Protein AF-A0A1B1LQB0-F1 (afdb_monomer_lite)

Secondary structure (DSSP, 8-state):
--GGGTSPPP--S----SGGGGTT-------EEEEE-------SS-----EEEEEPS-----HHHHHHHHHHHHHHHHHHHHHHHHTT-SEEE-TTS-EEE-HHHHHHHHHTTSHHHHHHHHHHT--HHHHHHHHHHHHHHHH--HHHHHHHHHHHHH-TTEEEEE--SS--HHHHTSTTEETTTTEEEEEPPHHHHHHHHHHHHHHHHHHHHHHHHH-SEEEETTTTEEEE-HHHHHHHHHHTSHHHHHHHHHHT--HHHHHHHHHHHHH--

Organism: Klebsiella pneumoniae (NCBI:txid573)

Radius of gyration: 33.02 Å; chains: 1; bounding box: 103×44×79 Å

pLDDT: mean 70.7, std 14.51, range [34.69, 88.0]

Sequence (273 aa):
MHLSSKFKKIVNENQLSFRFLFEDEEVKEKVYIPVESSSIDEDDGNNVSYHNYQELDDFSWSDEHISTFFYKIMESSFVTVQYHIDQSMVYKIDAHGFRYLTPKLKIELDWYCTKQFQIVCHRFGYDPDEIISFIKSRLLLEIRTRESMQNLIKSLETDNLTFSHPIKGPIKWTYFLDERYCDTRRSLIIRWSIADRLKILKKIFDEQMLILDYLSENGAWTLDQSTDSYVLKTEAVDYILWLHSDACKVISHAYGFDYGLLFSTSKAIIKNI

Foldseek 3Di:
DWPVVPFDFADDPDQDQPCVVVVPDQPFDWDWDFDFDPDPDDDDDDDDRDGDTDTDPGDGQDSVNVLVVLSCVLGVLLVVLVVCLVVLVQWDADPVRDTDGDPSNLVSLVCLVDPVVCSSCVNRRHDSVVSNVVSLVSLLVSLDDPVLVVVLVVCCVPPPQKDWAADPDDDDPVLSNQNQQDPVRNTGTDGDDPVNLLVVLVVVVVVLVVLLVVCLVPPQWDQDPVVRDIDGDPSLVVSVVVLPDPSVVVNCVVVVHDSVVVSVVSVCSNPPD

Structure (mmCIF, N/CA/C/O backbone):
data_AF-A0A1B1LQB0-F1
#
_entry.id   AF-A0A1B1LQB0-F1
#
loop_
_atom_site.group_PDB
_atom_site.id
_atom_site.type_symbol
_atom_site.label_atom_id
_atom_site.label_alt_id
_atom_site.label_comp_id
_atom_site.label_asym_id
_atom_site.label_entity_id
_atom_site.label_seq_id
_atom_site.pdbx_PDB_ins_code
_atom_site.Cartn_x
_atom_site.Cartn_y
_atom_site.Cartn_z
_atom_site.occupancy
_atom_site.B_iso_or_equiv
_atom_site.auth_seq_id
_atom_site.auth_comp_id
_atom_site.auth_asym_id
_atom_site.auth_atom_id
_atom_site.pdbx_PDB_model_num
ATOM 1 N N . MET A 1 1 ? 23.221 -4.672 -18.251 1.00 54.00 1 MET A N 1
ATOM 2 C CA . MET A 1 1 ? 22.453 -5.796 -18.838 1.00 54.00 1 MET A CA 1
ATOM 3 C C . MET A 1 1 ? 21.367 -5.211 -19.729 1.00 54.00 1 MET A C 1
ATOM 5 O O . MET A 1 1 ? 20.721 -4.269 -19.298 1.00 54.00 1 MET A O 1
ATOM 9 N N . HIS A 1 2 ? 21.187 -5.731 -20.944 1.00 69.19 2 HIS A N 1
ATOM 10 C CA . HIS A 1 2 ? 20.224 -5.211 -21.930 1.00 69.19 2 HIS A CA 1
ATOM 11 C C . HIS A 1 2 ? 18.841 -5.869 -21.783 1.00 69.19 2 HIS A C 1
ATOM 13 O O . HIS A 1 2 ? 18.752 -7.013 -21.328 1.00 69.19 2 HIS A O 1
ATOM 19 N N . LEU A 1 3 ? 17.767 -5.190 -22.204 1.00 65.12 3 LEU A N 1
ATOM 20 C CA . LEU A 1 3 ? 16.388 -5.720 -22.171 1.00 65.12 3 LEU A CA 1
ATOM 21 C C . LEU A 1 3 ? 16.259 -7.068 -22.896 1.00 65.12 3 LEU A C 1
ATOM 23 O O . LEU A 1 3 ? 15.653 -8.004 -22.374 1.00 65.12 3 LEU A O 1
ATOM 27 N N . SER A 1 4 ? 16.919 -7.197 -24.048 1.00 65.81 4 SER A N 1
ATOM 28 C CA . SER A 1 4 ? 16.949 -8.412 -24.875 1.00 65.81 4 SER A CA 1
ATOM 29 C C . SER A 1 4 ? 17.551 -9.633 -24.174 1.00 65.81 4 SER A C 1
ATOM 31 O O . SER A 1 4 ? 17.266 -10.762 -24.558 1.00 65.81 4 SER A O 1
ATOM 33 N N . SER A 1 5 ? 18.367 -9.427 -23.135 1.00 70.25 5 SER A N 1
ATOM 34 C CA . SER A 1 5 ? 18.937 -10.519 -22.335 1.00 70.25 5 SER A CA 1
ATOM 35 C C . SER A 1 5 ? 18.000 -11.020 -21.230 1.00 70.25 5 SER A C 1
ATOM 37 O O . SER A 1 5 ? 18.280 -12.050 -20.619 1.00 70.25 5 SER A O 1
ATOM 39 N N . LYS A 1 6 ? 16.912 -10.289 -20.943 1.00 69.06 6 LYS A N 1
ATOM 40 C CA . LYS A 1 6 ? 16.003 -10.552 -19.816 1.00 69.06 6 LYS A CA 1
ATOM 41 C C . LYS A 1 6 ? 14.589 -10.935 -20.237 1.00 69.06 6 LYS A C 1
ATOM 43 O O . LYS A 1 6 ? 13.988 -11.743 -19.539 1.00 69.06 6 LYS A O 1
ATOM 48 N N . PHE A 1 7 ? 14.089 -10.403 -21.349 1.00 74.50 7 PHE A N 1
ATOM 49 C CA . PHE A 1 7 ? 12.711 -10.625 -21.791 1.00 74.50 7 PHE A CA 1
ATOM 50 C C . PHE A 1 7 ? 12.664 -11.208 -23.197 1.00 74.50 7 PHE A C 1
ATOM 52 O O . PHE A 1 7 ? 13.471 -10.854 -24.062 1.00 74.50 7 PHE A O 1
ATOM 59 N N . LYS A 1 8 ? 11.705 -12.107 -23.431 1.00 73.25 8 LYS A N 1
ATOM 60 C CA . LYS A 1 8 ? 11.459 -12.655 -24.766 1.00 73.25 8 LYS A CA 1
ATOM 61 C C . LYS A 1 8 ? 10.638 -11.661 -25.574 1.00 73.25 8 LYS A C 1
ATOM 63 O O . LYS A 1 8 ? 9.633 -11.151 -25.095 1.00 73.25 8 LYS A O 1
ATOM 68 N N . LYS A 1 9 ? 11.045 -11.431 -26.822 1.00 70.81 9 LYS A N 1
ATOM 69 C CA . LYS A 1 9 ? 10.225 -10.673 -27.764 1.00 70.81 9 LYS A CA 1
ATOM 70 C C . LYS A 1 9 ? 9.060 -11.532 -28.254 1.00 70.81 9 LYS A C 1
ATOM 72 O O . LYS A 1 9 ? 9.270 -12.624 -28.779 1.00 70.81 9 LYS A O 1
ATOM 77 N N . ILE A 1 10 ? 7.851 -11.017 -28.107 1.00 65.75 10 ILE A N 1
ATOM 78 C CA . ILE A 1 10 ? 6.636 -11.468 -28.770 1.00 65.75 10 ILE A CA 1
ATOM 79 C C . ILE A 1 10 ? 6.743 -11.043 -30.236 1.00 65.75 10 ILE A C 1
ATOM 81 O O . ILE A 1 10 ? 6.928 -9.865 -30.547 1.00 65.75 10 ILE A O 1
ATOM 85 N N . VAL A 1 11 ? 6.669 -12.013 -31.146 1.00 52.25 11 VAL A N 1
ATOM 86 C CA . VAL A 1 11 ? 6.644 -11.747 -32.588 1.00 52.25 11 VAL A CA 1
ATOM 87 C C . VAL A 1 11 ? 5.289 -11.130 -32.909 1.00 52.25 11 VAL A C 1
ATOM 89 O O . VAL A 1 11 ? 4.269 -11.804 -32.804 1.00 52.25 11 VAL A O 1
ATOM 92 N N . ASN A 1 12 ? 5.275 -9.842 -33.243 1.00 49.69 12 ASN A N 1
ATOM 93 C CA . ASN A 1 12 ? 4.058 -9.129 -33.601 1.00 49.69 12 ASN A CA 1
ATOM 94 C C . ASN A 1 12 ? 4.170 -8.665 -35.059 1.00 49.69 12 ASN A C 1
ATOM 96 O O . ASN A 1 12 ? 5.049 -7.869 -35.391 1.00 49.69 12 ASN A O 1
ATOM 100 N N . GLU A 1 13 ? 3.314 -9.202 -35.933 1.00 45.09 13 GLU A N 1
ATOM 101 C CA . GLU A 1 13 ? 3.350 -8.959 -37.387 1.00 45.09 13 GLU A CA 1
ATOM 102 C C . GLU A 1 13 ? 2.811 -7.567 -37.771 1.00 45.09 13 GLU A C 1
ATOM 104 O O . GLU A 1 13 ? 3.099 -7.068 -38.855 1.00 45.09 13 GLU A O 1
ATOM 109 N N . ASN A 1 14 ? 2.110 -6.886 -36.854 1.00 49.28 14 ASN A N 1
ATOM 110 C CA . ASN A 1 14 ? 1.555 -5.549 -37.070 1.00 49.28 14 ASN A CA 1
ATOM 111 C C . ASN A 1 14 ? 2.374 -4.476 -36.347 1.00 49.28 14 ASN A C 1
ATOM 113 O O . ASN A 1 14 ? 2.123 -4.094 -35.204 1.00 49.28 14 ASN A O 1
ATOM 117 N N . GLN A 1 15 ? 3.373 -3.972 -37.057 1.00 53.41 15 GLN A N 1
ATOM 118 C CA . GLN A 1 15 ? 4.249 -2.903 -36.613 1.00 53.41 15 GLN A CA 1
ATOM 119 C C . GLN A 1 15 ? 3.539 -1.528 -36.730 1.00 53.41 15 GLN A C 1
ATOM 121 O O . GLN A 1 15 ? 3.578 -0.892 -37.778 1.00 53.41 15 GLN A O 1
ATOM 126 N N . LEU A 1 16 ? 2.964 -1.007 -35.634 1.00 53.44 16 LEU A N 1
ATOM 127 C CA . LEU A 1 16 ? 2.375 0.353 -35.548 1.00 53.44 16 LEU A CA 1
ATOM 128 C C . LEU A 1 16 ? 3.435 1.462 -35.717 1.00 53.44 16 LEU A C 1
ATOM 130 O O . LEU A 1 16 ? 4.418 1.446 -34.982 1.00 53.44 16 LEU A O 1
ATOM 134 N N . SER A 1 17 ? 3.281 2.409 -36.650 1.00 54.25 17 SER A N 1
ATOM 135 C CA . SER A 1 17 ? 4.188 3.577 -36.766 1.00 54.25 17 SER A CA 1
ATOM 136 C C . SER A 1 17 ? 4.117 4.443 -35.502 1.00 54.25 17 SER A C 1
ATOM 138 O O . SER A 1 17 ? 3.061 4.520 -34.895 1.00 54.25 17 SER A O 1
ATOM 140 N N . PHE A 1 18 ? 5.206 5.107 -35.100 1.00 53.84 18 PHE A N 1
ATOM 141 C CA . PHE A 1 18 ? 5.192 6.062 -33.979 1.00 53.84 18 PHE A CA 1
ATOM 142 C C . PHE A 1 18 ? 4.689 7.462 -34.368 1.00 53.84 18 PHE A C 1
ATOM 144 O O . PHE A 1 18 ? 4.558 8.308 -33.485 1.00 53.84 18 PHE A O 1
ATOM 151 N N . ARG A 1 19 ? 4.391 7.727 -35.652 1.00 52.94 19 ARG A N 1
ATOM 152 C CA . ARG A 1 19 ? 3.948 9.057 -36.120 1.00 52.94 19 ARG A CA 1
ATOM 153 C C . ARG A 1 19 ? 2.697 9.573 -35.417 1.00 52.94 19 ARG A C 1
ATOM 155 O O . ARG A 1 19 ? 2.606 10.771 -35.191 1.00 52.94 19 ARG A O 1
ATOM 162 N N . PHE A 1 20 ? 1.798 8.688 -34.986 1.00 53.88 20 PHE A N 1
ATOM 163 C CA . PHE A 1 20 ? 0.584 9.085 -34.263 1.00 53.88 20 PHE A CA 1
ATOM 164 C C . PHE A 1 20 ? 0.864 9.753 -32.903 1.00 53.88 20 PHE A C 1
ATOM 166 O O . PHE A 1 20 ? -0.022 10.382 -32.336 1.00 53.88 20 PHE A O 1
ATOM 173 N N . LEU A 1 21 ? 2.077 9.622 -32.343 1.00 49.88 21 LEU A N 1
ATOM 174 C CA . LEU A 1 21 ? 2.465 10.345 -31.124 1.00 49.88 21 LEU A CA 1
ATOM 175 C C . LEU A 1 21 ? 2.750 11.835 -31.381 1.00 49.88 21 LEU A C 1
ATOM 177 O O . LEU A 1 21 ? 2.836 12.594 -30.419 1.00 49.88 21 LEU A O 1
ATOM 181 N N . PHE A 1 22 ? 2.900 12.238 -32.646 1.00 53.69 22 PHE A N 1
ATOM 182 C CA . PHE A 1 22 ? 3.311 13.578 -33.076 1.00 53.69 22 PHE A CA 1
ATOM 183 C C . PHE A 1 22 ? 2.296 14.219 -34.036 1.00 53.69 22 PHE A C 1
ATOM 185 O O . PHE A 1 22 ? 2.647 15.136 -34.770 1.00 53.69 22 PHE A O 1
ATOM 192 N N . GLU A 1 23 ? 1.053 13.728 -34.065 1.00 43.91 23 GLU A N 1
ATOM 193 C CA . GLU A 1 23 ? 0.080 14.011 -35.134 1.00 43.91 23 GLU A CA 1
ATOM 194 C C . GLU A 1 23 ? -0.397 15.474 -35.259 1.00 43.91 23 GLU A C 1
ATOM 196 O O . GLU A 1 23 ? -1.125 15.758 -36.203 1.00 43.91 23 GLU A O 1
ATOM 201 N N . ASP A 1 24 ? 0.066 16.413 -34.421 1.00 42.00 24 ASP A N 1
ATOM 202 C CA . ASP A 1 24 ? -0.347 17.826 -34.501 1.00 42.00 24 ASP A CA 1
ATOM 203 C C . ASP A 1 24 ? 0.779 18.865 -34.680 1.00 42.00 24 ASP A C 1
ATOM 205 O O . ASP A 1 24 ? 0.471 20.025 -34.939 1.00 42.00 24 ASP A O 1
ATOM 209 N N . GLU A 1 25 ? 2.070 18.510 -34.638 1.00 40.59 25 GLU A N 1
ATOM 210 C CA . GLU A 1 25 ? 3.147 19.473 -34.932 1.00 40.59 25 GLU A CA 1
ATOM 211 C C . GLU A 1 25 ? 4.331 18.775 -35.615 1.00 40.59 25 GLU A C 1
ATOM 213 O O . GLU A 1 25 ? 4.934 17.856 -35.059 1.00 40.59 25 GLU A O 1
ATOM 218 N N . GLU A 1 26 ? 4.707 19.220 -36.821 1.00 43.28 26 GLU A N 1
ATOM 219 C CA . GLU A 1 26 ? 6.041 18.942 -37.360 1.00 43.28 26 GLU A CA 1
ATOM 220 C C . GLU A 1 26 ? 7.068 19.499 -36.366 1.00 43.28 26 GLU A C 1
ATOM 222 O O . GLU A 1 26 ? 7.347 20.699 -36.350 1.00 43.28 26 GLU A O 1
ATOM 227 N N . VAL A 1 27 ? 7.617 18.639 -35.504 1.00 41.34 27 VAL A N 1
ATOM 228 C CA . VAL A 1 27 ? 8.680 19.018 -34.569 1.00 41.34 27 VAL A CA 1
ATOM 229 C C . VAL A 1 27 ? 9.952 19.269 -35.379 1.00 41.34 27 VAL A C 1
ATOM 231 O O . VAL A 1 27 ? 10.780 18.380 -35.582 1.00 41.34 27 VAL A O 1
ATOM 234 N N . LYS A 1 28 ? 10.080 20.495 -35.892 1.00 41.31 28 LYS A N 1
ATOM 235 C CA . LYS A 1 28 ? 11.294 21.024 -36.510 1.00 41.31 28 LYS A CA 1
ATOM 236 C C . LYS A 1 28 ? 12.251 21.430 -35.399 1.00 41.31 28 LYS A C 1
ATOM 238 O O . LYS A 1 28 ? 12.172 22.537 -34.869 1.00 41.31 28 LYS A O 1
ATOM 243 N N . GLU A 1 29 ? 13.136 20.522 -35.012 1.00 39.94 29 GLU A N 1
ATOM 244 C CA . GLU A 1 29 ? 14.161 20.811 -34.011 1.00 39.94 29 GLU A CA 1
ATOM 245 C C . GLU A 1 29 ? 15.507 21.097 -34.686 1.00 39.94 29 GLU A C 1
ATOM 247 O O . GLU A 1 29 ? 15.906 20.424 -35.637 1.00 39.94 29 GLU A O 1
ATOM 252 N N . LYS A 1 30 ? 16.203 22.130 -34.203 1.00 39.34 30 LYS A N 1
ATOM 253 C CA . LYS A 1 30 ? 17.500 22.560 -34.736 1.00 39.34 30 LYS A CA 1
ATOM 254 C C . LYS A 1 30 ? 18.590 21.610 -34.241 1.00 39.34 30 LYS A C 1
ATOM 256 O O . LYS A 1 30 ? 18.867 21.567 -33.044 1.00 39.34 30 LYS A O 1
ATOM 261 N N . VAL A 1 31 ? 19.211 20.860 -35.149 1.00 40.88 31 VAL A N 1
ATOM 262 C CA . VAL A 1 31 ? 20.288 19.911 -34.831 1.00 40.88 31 VAL A CA 1
ATOM 263 C C . VAL A 1 31 ? 21.625 20.464 -35.326 1.00 40.88 31 VAL A C 1
ATOM 265 O O . VAL A 1 31 ? 21.732 20.897 -36.470 1.00 40.88 31 VAL A O 1
ATOM 268 N N . TYR A 1 32 ? 22.650 20.417 -34.471 1.00 42.62 32 TYR A N 1
ATOM 269 C CA . TYR A 1 32 ? 24.015 20.852 -34.781 1.00 42.62 32 TYR A CA 1
ATOM 270 C C . TYR A 1 32 ? 24.943 19.635 -34.890 1.00 42.62 32 TYR A C 1
ATOM 272 O O . TYR A 1 32 ? 24.981 18.805 -33.980 1.00 42.62 32 TYR A O 1
ATOM 280 N N . ILE A 1 33 ? 25.714 19.539 -35.977 1.00 45.16 33 ILE A N 1
ATOM 281 C CA . ILE A 1 33 ? 26.759 18.516 -36.158 1.00 45.16 33 ILE A CA 1
ATOM 282 C C . ILE A 1 33 ? 28.130 19.212 -36.153 1.00 45.16 33 ILE A C 1
ATOM 284 O O . ILE A 1 33 ? 28.267 20.263 -36.786 1.00 45.16 33 ILE A O 1
ATOM 288 N N . PRO A 1 34 ? 29.147 18.666 -35.459 1.00 36.53 34 PRO A N 1
ATOM 289 C CA . PRO A 1 34 ? 30.508 19.180 -35.543 1.00 36.53 34 PRO A CA 1
ATOM 290 C C . PRO A 1 34 ? 31.114 18.865 -36.917 1.00 36.53 34 PRO A C 1
ATOM 292 O O . PRO A 1 34 ? 31.137 17.711 -37.343 1.00 36.53 34 PRO A O 1
ATOM 295 N N . VAL A 1 35 ? 31.622 19.889 -37.600 1.00 44.69 35 VAL A N 1
ATOM 296 C CA . VAL A 1 35 ? 32.401 19.741 -38.833 1.00 44.69 35 VAL A CA 1
ATOM 297 C C . VAL A 1 35 ? 33.880 19.878 -38.479 1.00 44.69 35 VAL A C 1
ATOM 299 O O . VAL A 1 35 ? 34.289 20.889 -37.903 1.00 44.69 35 VAL A O 1
ATOM 302 N N . GLU A 1 36 ? 34.692 18.876 -38.819 1.00 42.16 36 GLU A N 1
ATOM 303 C CA . GLU A 1 36 ? 36.150 19.007 -38.748 1.00 42.16 36 GLU A CA 1
ATOM 304 C C . GLU A 1 36 ? 36.618 19.966 -39.848 1.00 42.16 36 GLU A C 1
ATOM 306 O O . GLU A 1 36 ? 36.589 19.649 -41.037 1.00 42.16 36 GLU A O 1
ATOM 311 N N . SER A 1 37 ? 37.039 21.168 -39.458 1.00 43.16 37 SER A N 1
ATOM 312 C CA . SER A 1 37 ? 37.695 22.106 -40.362 1.00 43.16 37 SER A CA 1
ATOM 313 C C . SER A 1 37 ? 39.176 21.754 -40.478 1.00 43.16 37 SER A C 1
ATOM 315 O O . SER A 1 37 ? 39.964 22.055 -39.582 1.00 43.16 37 SER A O 1
ATOM 317 N N . SER A 1 38 ? 39.574 21.141 -41.591 1.00 40.28 38 SER A N 1
ATOM 318 C CA . SER A 1 38 ? 40.983 21.020 -41.966 1.00 40.28 38 SER A CA 1
ATOM 319 C C . SER A 1 38 ? 41.444 22.305 -42.664 1.00 40.28 38 SER A C 1
ATOM 321 O O . SER A 1 38 ? 41.500 22.364 -43.892 1.00 40.28 38 SER A O 1
ATOM 323 N N . SER A 1 39 ? 41.757 23.346 -41.896 1.00 40.19 39 SER A N 1
ATOM 324 C CA . SER A 1 39 ? 42.619 24.431 -42.372 1.00 40.19 39 SER A CA 1
ATOM 325 C C . SER A 1 39 ? 44.010 24.201 -41.792 1.00 40.19 39 SER A C 1
ATOM 327 O O . SER A 1 39 ? 44.243 24.433 -40.608 1.00 40.19 39 SER A O 1
ATOM 329 N N . ILE A 1 40 ? 44.909 23.668 -42.621 1.00 42.53 40 ILE A N 1
ATOM 330 C CA . ILE A 1 40 ? 46.345 23.704 -42.350 1.00 42.53 40 ILE A CA 1
ATOM 331 C C . ILE A 1 40 ? 46.782 25.117 -42.722 1.00 42.53 40 ILE A C 1
ATOM 333 O O . ILE A 1 40 ? 47.019 25.386 -43.895 1.00 42.53 40 ILE A O 1
ATOM 337 N N . ASP A 1 41 ? 46.847 25.999 -41.733 1.00 39.81 41 ASP A N 1
ATOM 338 C CA . ASP A 1 41 ? 47.712 27.169 -41.804 1.00 39.81 41 ASP A CA 1
ATOM 339 C C . ASP A 1 41 ? 48.878 26.899 -40.850 1.00 39.81 41 ASP A C 1
ATOM 341 O O . ASP A 1 41 ? 48.689 26.654 -39.656 1.00 39.81 41 ASP A O 1
ATOM 345 N N . GLU A 1 42 ? 50.081 26.835 -41.417 1.00 46.75 42 GLU A N 1
ATOM 346 C CA . GLU A 1 42 ? 51.334 26.751 -40.675 1.00 46.75 42 GLU A CA 1
ATOM 347 C C . GLU A 1 42 ? 51.545 28.068 -39.915 1.00 46.75 42 GLU A C 1
ATOM 349 O O . GLU A 1 42 ? 51.989 29.047 -40.508 1.00 46.75 42 GLU A O 1
ATOM 354 N N . ASP A 1 43 ? 51.239 28.104 -38.616 1.00 38.44 43 ASP A N 1
ATOM 355 C CA . ASP A 1 43 ? 51.881 29.047 -37.696 1.00 38.44 43 ASP A CA 1
ATOM 356 C C . ASP A 1 43 ? 51.871 28.533 -36.245 1.00 38.44 43 ASP A C 1
ATOM 358 O O . ASP A 1 43 ? 50.988 27.787 -35.813 1.00 38.44 43 ASP A O 1
ATOM 362 N N . ASP A 1 44 ? 52.921 28.895 -35.518 1.00 46.19 44 ASP A N 1
ATOM 363 C CA . ASP A 1 44 ? 53.368 28.322 -34.251 1.00 46.19 44 ASP A CA 1
ATOM 364 C C . ASP A 1 44 ? 52.367 28.442 -33.079 1.00 46.19 44 ASP A C 1
ATOM 366 O O . ASP A 1 44 ? 51.895 29.520 -32.725 1.00 46.19 44 ASP A O 1
ATOM 370 N N . GLY A 1 45 ? 52.190 27.329 -32.351 1.00 45.62 45 GLY A N 1
ATOM 371 C CA . GL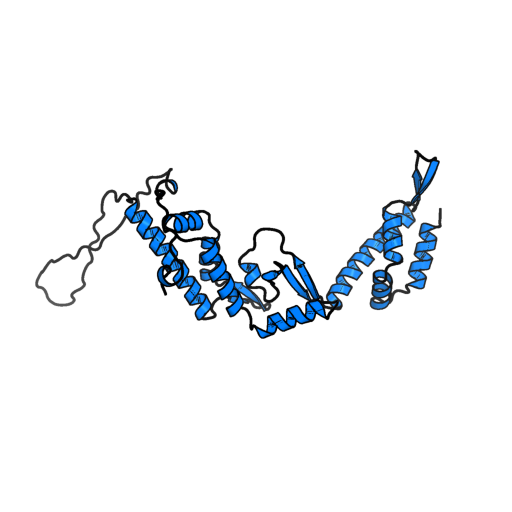Y A 1 45 ? 51.788 27.320 -30.937 1.00 45.62 45 GLY A CA 1
ATOM 372 C C . GLY A 1 45 ? 50.279 27.330 -30.643 1.00 45.62 45 GLY A C 1
ATOM 373 O O . GLY A 1 45 ? 49.600 28.334 -30.793 1.00 45.62 45 GLY A O 1
ATOM 374 N N . ASN A 1 46 ? 49.800 26.225 -30.053 1.00 42.00 46 ASN A N 1
ATOM 375 C CA . ASN A 1 46 ? 48.423 25.924 -29.619 1.00 42.00 46 ASN A CA 1
ATOM 376 C C . ASN A 1 46 ? 47.426 25.548 -30.726 1.00 42.00 46 ASN A C 1
ATOM 378 O O . ASN A 1 46 ? 46.592 26.337 -31.159 1.00 42.00 46 ASN A O 1
ATOM 382 N N . ASN A 1 47 ? 47.416 24.253 -31.052 1.00 34.69 47 ASN A N 1
ATOM 383 C CA . ASN A 1 47 ? 46.340 23.601 -31.794 1.00 34.69 47 ASN A CA 1
ATOM 384 C C . ASN A 1 47 ? 45.054 23.560 -30.939 1.00 34.69 47 ASN A C 1
ATOM 386 O O . ASN A 1 47 ? 44.792 22.595 -30.219 1.00 34.69 47 ASN A O 1
ATOM 390 N N . VAL A 1 48 ? 44.257 24.628 -30.980 1.00 37.88 48 VAL A N 1
ATOM 391 C CA . VAL A 1 48 ? 42.874 24.614 -30.490 1.00 37.88 48 VAL A CA 1
ATOM 392 C C . VAL A 1 48 ? 41.995 24.226 -31.671 1.00 37.88 48 VAL A C 1
ATOM 394 O O . VAL A 1 48 ? 41.775 25.020 -32.580 1.00 37.88 48 VAL A O 1
ATOM 397 N N . SER A 1 49 ? 41.514 22.981 -31.678 1.00 37.06 49 SER A N 1
ATOM 398 C CA . SER A 1 49 ? 40.518 22.527 -32.650 1.00 37.06 49 SER A CA 1
ATOM 399 C C . SER A 1 49 ? 39.238 23.347 -32.472 1.00 37.06 49 SER A C 1
ATOM 401 O O . SER A 1 49 ? 38.505 23.166 -31.498 1.00 37.06 49 SER A O 1
ATOM 403 N N . TYR A 1 50 ? 38.964 24.263 -33.399 1.00 39.03 50 TYR A N 1
ATOM 404 C CA . TYR A 1 50 ? 37.670 24.930 -33.480 1.00 39.03 50 TYR A CA 1
ATOM 405 C C . TYR A 1 50 ? 36.683 23.981 -34.162 1.00 39.03 50 TYR A C 1
ATOM 407 O O . TYR A 1 50 ? 36.849 23.625 -35.324 1.00 39.03 50 TYR A O 1
ATOM 415 N N . HIS A 1 51 ? 35.666 23.533 -33.427 1.00 40.28 51 HIS A N 1
ATOM 416 C CA . HIS A 1 51 ? 34.547 22.801 -34.014 1.00 40.28 51 HIS A CA 1
ATOM 417 C C . HIS A 1 51 ? 33.581 23.831 -34.597 1.00 40.28 51 HIS A C 1
ATOM 419 O O . HIS A 1 51 ? 32.876 24.513 -33.851 1.00 40.28 51 HIS A O 1
ATOM 425 N N . ASN A 1 52 ? 33.562 23.967 -35.920 1.00 41.09 52 ASN A N 1
ATOM 426 C CA . ASN A 1 52 ? 32.525 24.742 -36.588 1.00 41.09 52 ASN A CA 1
ATOM 427 C C . ASN A 1 52 ? 31.255 23.886 -36.661 1.00 41.09 52 ASN A C 1
ATOM 429 O O . ASN A 1 52 ? 31.286 22.754 -37.142 1.00 41.09 52 ASN A O 1
ATOM 433 N N . TYR A 1 53 ? 30.141 24.416 -36.161 1.00 42.94 53 TYR A N 1
ATOM 434 C CA . TYR A 1 53 ? 28.834 23.768 -36.244 1.00 42.94 53 TYR A CA 1
ATOM 435 C C . TYR A 1 53 ? 28.093 24.313 -37.467 1.00 42.94 53 TYR A C 1
ATOM 437 O O . TYR A 1 53 ? 27.871 25.519 -37.561 1.00 42.94 53 TYR A O 1
ATOM 445 N N . GLN A 1 54 ? 27.724 23.442 -38.408 1.00 42.16 54 GLN A N 1
ATOM 446 C CA . GLN A 1 54 ? 26.829 23.809 -39.510 1.00 42.16 54 GLN A CA 1
ATOM 447 C C . GLN A 1 54 ? 25.373 23.628 -39.072 1.00 42.16 54 GLN A C 1
ATOM 449 O O . GLN A 1 54 ? 25.006 22.575 -38.546 1.00 42.16 54 GLN A O 1
ATOM 454 N N . GLU A 1 55 ? 24.550 24.654 -39.297 1.00 44.09 55 GLU A N 1
ATOM 455 C CA . GLU A 1 55 ? 23.093 24.552 -39.205 1.00 44.09 55 GLU A CA 1
ATOM 456 C C . GLU A 1 55 ? 22.584 23.753 -40.411 1.00 44.09 55 GLU A C 1
ATOM 458 O O . GLU A 1 55 ? 22.834 24.119 -41.559 1.00 44.09 55 GLU A O 1
ATOM 463 N N . LEU A 1 56 ? 21.911 22.631 -40.154 1.00 50.34 56 LEU A N 1
ATOM 464 C CA . LEU A 1 56 ? 21.185 21.888 -41.181 1.00 50.34 56 LEU A CA 1
ATOM 465 C C . LEU A 1 56 ? 19.758 22.436 -41.253 1.00 50.34 56 LEU A C 1
ATOM 467 O O . LEU A 1 56 ? 19.018 22.353 -40.271 1.00 50.34 56 LEU A O 1
ATOM 471 N N . ASP A 1 57 ? 19.376 22.973 -42.412 1.00 46.03 57 ASP A N 1
ATOM 472 C CA . ASP A 1 57 ? 17.985 23.320 -42.696 1.00 46.03 57 ASP A CA 1
ATOM 473 C C . ASP A 1 57 ? 17.121 22.044 -42.701 1.00 46.03 57 ASP A C 1
ATOM 475 O O . ASP A 1 57 ? 17.401 21.081 -43.415 1.00 46.03 57 ASP A O 1
ATOM 479 N N . ASP A 1 58 ? 16.068 22.064 -41.878 1.00 50.53 58 ASP A N 1
ATOM 480 C CA . ASP A 1 58 ? 14.941 21.125 -41.846 1.00 50.53 58 ASP A CA 1
ATOM 481 C C . ASP A 1 58 ? 15.292 19.621 -41.724 1.00 50.53 58 ASP A C 1
ATOM 483 O O . ASP A 1 58 ? 14.987 18.800 -42.594 1.00 50.53 58 ASP A O 1
ATOM 487 N N . PHE A 1 59 ? 15.845 19.208 -40.574 1.00 56.78 59 PHE A N 1
ATOM 488 C CA . PHE A 1 59 ? 15.864 17.786 -40.204 1.00 56.78 59 PHE A CA 1
ATOM 489 C C . PHE A 1 59 ? 14.448 17.310 -39.848 1.00 56.78 59 PHE A C 1
ATOM 491 O O . PHE A 1 59 ? 13.888 17.686 -38.818 1.00 56.78 59 PHE A O 1
ATOM 498 N N . SER A 1 60 ? 13.872 16.448 -40.689 1.00 60.34 60 SER A N 1
ATOM 499 C CA . SER A 1 60 ? 12.621 15.751 -40.383 1.00 60.34 60 SER A CA 1
ATOM 500 C C . SER A 1 60 ? 12.908 14.395 -39.739 1.00 60.34 60 SER A C 1
ATOM 502 O O . SER A 1 60 ? 13.702 13.583 -40.226 1.00 60.34 60 SER A O 1
ATOM 504 N N . TRP A 1 61 ? 12.251 14.130 -38.614 1.00 60.97 61 TRP A N 1
ATOM 505 C CA . TRP A 1 61 ? 12.348 12.845 -37.937 1.00 60.97 61 TRP A CA 1
ATOM 506 C C . TRP A 1 61 ? 11.689 11.747 -38.784 1.00 60.97 61 TRP A C 1
ATOM 508 O O . TRP A 1 61 ? 10.477 11.744 -39.000 1.00 60.97 61 TRP A O 1
ATOM 518 N N . SER A 1 62 ? 12.486 10.787 -39.262 1.00 71.75 62 SER A N 1
ATOM 519 C CA . SER A 1 62 ? 11.963 9.576 -39.896 1.00 71.75 62 SER A CA 1
ATOM 520 C C . SER A 1 62 ? 11.409 8.614 -38.839 1.00 71.75 62 SER A C 1
ATOM 522 O O . SER A 1 62 ? 11.821 8.637 -37.676 1.00 71.75 62 SER A O 1
ATOM 524 N N . ASP A 1 63 ? 10.522 7.704 -39.243 1.00 67.19 63 ASP A N 1
ATOM 525 C CA . ASP A 1 63 ? 9.970 6.677 -38.343 1.00 67.19 63 ASP A CA 1
ATOM 526 C C . ASP A 1 63 ? 11.063 5.797 -37.735 1.00 67.19 63 ASP A C 1
ATOM 528 O O . ASP A 1 63 ? 10.924 5.312 -36.611 1.00 67.19 63 ASP A O 1
ATOM 532 N N . GLU A 1 64 ? 12.166 5.612 -38.458 1.00 72.06 64 GLU A N 1
ATOM 533 C CA . GLU A 1 64 ? 13.332 4.866 -38.001 1.00 72.06 64 GLU A CA 1
ATOM 534 C C . GLU A 1 64 ? 14.135 5.646 -36.953 1.00 72.06 64 GLU A C 1
ATOM 536 O O . GLU A 1 64 ? 14.538 5.066 -35.940 1.00 72.06 64 GLU A O 1
ATOM 541 N N . HIS A 1 65 ? 14.296 6.964 -37.122 1.00 73.00 65 HIS A N 1
ATOM 542 C CA . HIS A 1 65 ? 14.916 7.831 -36.114 1.00 73.00 65 HIS A CA 1
ATOM 543 C C . HIS A 1 65 ? 14.098 7.843 -34.818 1.00 73.00 65 HIS A C 1
ATOM 545 O O . HIS A 1 65 ? 14.647 7.627 -33.736 1.00 73.00 65 HIS A O 1
ATOM 551 N N . ILE A 1 66 ? 12.776 7.999 -34.933 1.00 71.31 66 ILE A N 1
ATOM 552 C CA . ILE A 1 66 ? 11.841 7.992 -33.800 1.00 71.31 66 ILE A CA 1
ATOM 553 C C . ILE A 1 66 ? 11.853 6.625 -33.103 1.00 71.31 66 ILE A C 1
ATOM 555 O O . ILE A 1 66 ? 11.975 6.542 -31.880 1.00 71.31 66 ILE A O 1
ATOM 559 N N . SER A 1 67 ? 11.798 5.534 -33.875 1.00 72.88 67 SER A N 1
ATOM 560 C CA . SER A 1 67 ? 11.870 4.174 -33.331 1.00 72.88 67 SER A CA 1
ATOM 561 C C . SER A 1 67 ? 13.185 3.940 -32.585 1.00 72.88 67 SER A C 1
ATOM 563 O O . SER A 1 67 ? 13.184 3.461 -31.452 1.00 72.88 67 SER A O 1
ATOM 565 N N . THR A 1 68 ? 14.316 4.315 -33.181 1.00 78.88 68 THR A N 1
ATOM 566 C CA . THR A 1 68 ? 15.637 4.143 -32.562 1.00 78.88 68 THR A CA 1
ATOM 567 C C . THR A 1 68 ? 15.759 4.950 -31.272 1.00 78.88 68 THR A C 1
ATOM 569 O O . THR A 1 68 ? 16.303 4.458 -30.282 1.00 78.88 68 THR A O 1
ATOM 572 N N . PHE A 1 69 ? 15.221 6.169 -31.254 1.00 78.56 69 PHE A N 1
ATOM 573 C CA . PHE A 1 69 ? 15.190 7.021 -30.072 1.00 78.56 69 PHE A CA 1
ATOM 574 C C . PHE A 1 69 ? 14.382 6.394 -28.930 1.00 78.56 69 PHE A C 1
ATOM 576 O O . PHE A 1 69 ? 14.916 6.214 -27.834 1.00 78.56 69 PHE A O 1
ATOM 583 N N . PHE A 1 70 ? 13.142 5.964 -29.186 1.00 80.00 70 PHE A N 1
ATOM 584 C CA . PHE A 1 70 ? 12.312 5.323 -28.161 1.00 80.00 70 PHE A CA 1
ATOM 585 C C . PHE A 1 70 ? 12.888 3.994 -27.670 1.00 80.00 70 PHE A C 1
ATOM 587 O O . PHE A 1 70 ? 12.800 3.698 -26.477 1.00 80.00 70 PHE A O 1
ATOM 594 N N . TYR A 1 71 ? 13.528 3.216 -28.548 1.00 80.25 71 TYR A N 1
ATOM 595 C CA . TYR A 1 71 ? 14.243 2.009 -28.135 1.00 80.25 71 TYR A CA 1
ATOM 596 C C . TYR A 1 71 ? 15.378 2.342 -27.158 1.00 80.25 71 TYR A C 1
ATOM 598 O O . TYR A 1 71 ? 15.468 1.740 -26.087 1.00 80.25 71 TYR A O 1
ATOM 606 N N . LYS A 1 72 ? 16.212 3.337 -27.494 1.00 82.38 72 LYS A N 1
ATOM 607 C CA . LYS A 1 72 ? 17.317 3.786 -26.636 1.00 82.38 72 LYS A CA 1
ATOM 608 C C . LYS A 1 72 ? 16.822 4.341 -25.302 1.00 82.38 72 LYS A C 1
ATOM 610 O O . LYS A 1 72 ? 17.432 4.043 -24.279 1.00 82.38 72 LYS A O 1
ATOM 615 N N . ILE A 1 73 ? 15.722 5.098 -25.285 1.00 84.81 73 ILE A N 1
ATOM 616 C CA . ILE A 1 73 ? 15.109 5.585 -24.038 1.00 84.81 73 ILE A CA 1
ATOM 617 C C . ILE A 1 73 ? 14.658 4.416 -23.171 1.00 84.81 73 ILE A C 1
ATOM 619 O O . ILE A 1 73 ? 15.019 4.354 -21.999 1.00 84.81 73 ILE A O 1
ATOM 623 N N . MET A 1 74 ? 13.895 3.481 -23.740 1.00 84.31 74 MET A N 1
ATOM 624 C CA . MET A 1 74 ? 13.386 2.322 -23.011 1.00 84.31 74 MET A CA 1
ATOM 625 C C . MET A 1 74 ? 14.533 1.496 -22.412 1.00 84.31 74 MET A C 1
ATOM 627 O O . MET A 1 74 ? 14.488 1.114 -21.243 1.00 84.31 74 MET A O 1
ATOM 631 N N . GLU A 1 75 ? 15.585 1.251 -23.192 1.00 85.44 75 GLU A N 1
ATOM 632 C CA . GLU A 1 75 ? 16.757 0.506 -22.743 1.00 85.44 75 GLU A CA 1
ATOM 633 C C . GLU A 1 75 ? 17.561 1.258 -21.674 1.00 85.44 75 GLU A C 1
ATOM 635 O O . GLU A 1 75 ? 17.917 0.678 -20.647 1.00 85.44 75 GLU A O 1
ATOM 640 N N . SER A 1 76 ? 17.799 2.555 -21.875 1.00 85.62 76 SER A N 1
ATOM 641 C CA . SER A 1 76 ? 18.507 3.409 -20.918 1.00 85.62 76 SER A CA 1
ATOM 642 C C . SER A 1 76 ? 17.759 3.519 -19.587 1.00 85.62 76 SER A C 1
ATOM 644 O O . SER A 1 76 ? 18.366 3.382 -18.520 1.00 85.62 76 SER A O 1
ATOM 646 N N . SER A 1 77 ? 16.434 3.685 -19.637 1.00 87.31 77 SER A N 1
ATOM 647 C CA . SER A 1 77 ? 15.559 3.705 -18.461 1.00 87.31 77 SER A CA 1
ATOM 648 C C . SER A 1 77 ? 15.672 2.400 -17.674 1.00 87.31 77 SER A C 1
ATOM 650 O O . SER A 1 77 ? 15.906 2.405 -16.462 1.00 87.31 77 SER A O 1
ATOM 652 N N . PHE A 1 78 ? 15.614 1.260 -18.367 1.00 86.69 78 PHE A N 1
ATOM 653 C CA . PHE A 1 78 ? 15.730 -0.054 -17.740 1.00 86.69 78 PHE A CA 1
ATOM 654 C C . PHE A 1 78 ? 17.085 -0.263 -17.057 1.00 86.69 78 PHE A C 1
ATOM 656 O O . PHE A 1 78 ? 17.139 -0.698 -15.904 1.00 86.69 78 PHE A O 1
ATOM 663 N N . VAL A 1 79 ? 18.182 0.095 -17.730 1.00 87.00 79 VAL A N 1
ATOM 664 C CA . VAL A 1 79 ? 19.535 0.029 -17.157 1.00 87.00 79 VAL A CA 1
ATOM 665 C C . VAL A 1 79 ? 19.661 0.955 -15.948 1.00 87.00 79 VAL A C 1
ATOM 667 O O . VAL A 1 79 ? 20.217 0.559 -14.923 1.00 87.00 79 VAL A O 1
ATOM 670 N N . THR A 1 80 ? 19.103 2.162 -16.031 1.00 86.25 80 THR A N 1
ATOM 671 C CA . THR A 1 80 ? 19.130 3.142 -14.941 1.00 86.25 80 THR A CA 1
ATOM 672 C C . THR A 1 80 ? 18.390 2.625 -13.712 1.00 86.25 80 THR A C 1
ATOM 674 O O . THR A 1 80 ? 18.929 2.696 -12.606 1.00 86.25 80 THR A O 1
ATOM 677 N N . VAL A 1 81 ? 17.192 2.060 -13.881 1.00 86.25 81 VAL A N 1
ATOM 678 C CA . VAL A 1 81 ? 16.428 1.469 -12.773 1.00 86.25 81 VAL A CA 1
ATOM 679 C C . VAL A 1 81 ? 17.163 0.283 -12.161 1.00 86.25 81 VAL A C 1
ATOM 681 O O . VAL A 1 81 ? 17.270 0.210 -10.938 1.00 86.25 81 VAL A O 1
ATOM 684 N N . GLN A 1 82 ? 17.728 -0.611 -12.978 1.00 85.44 82 GLN A N 1
ATOM 685 C CA . GLN A 1 82 ? 18.532 -1.723 -12.464 1.00 85.44 82 GLN A CA 1
ATOM 686 C C . GLN A 1 82 ? 19.710 -1.237 -11.629 1.00 85.44 82 GLN A C 1
ATOM 688 O O . GLN A 1 82 ? 19.872 -1.698 -10.505 1.00 85.44 82 GLN A O 1
ATOM 693 N N . TYR A 1 83 ? 20.464 -0.265 -12.141 1.00 87.06 83 TYR A N 1
ATOM 694 C CA . TYR A 1 83 ? 21.608 0.306 -11.443 1.00 87.06 83 TYR A CA 1
ATOM 695 C C . TYR A 1 83 ? 21.222 0.898 -10.082 1.00 87.06 83 TYR A C 1
ATOM 697 O O . TYR A 1 83 ? 21.898 0.644 -9.091 1.00 87.06 83 TYR A O 1
ATOM 705 N N . HIS A 1 84 ? 20.113 1.640 -9.998 1.00 84.75 84 HIS A N 1
ATOM 706 C CA . HIS A 1 84 ? 19.659 2.194 -8.716 1.00 84.75 84 HIS A CA 1
ATOM 707 C C . HIS A 1 84 ? 19.252 1.105 -7.719 1.00 84.75 84 HIS A C 1
ATOM 709 O O . HIS A 1 84 ? 19.476 1.277 -6.524 1.00 84.75 84 HIS A O 1
ATOM 715 N N . ILE A 1 85 ? 18.673 -0.001 -8.196 1.00 83.94 85 ILE A N 1
ATOM 716 C CA . ILE A 1 85 ? 18.330 -1.147 -7.350 1.00 83.94 85 ILE A CA 1
ATOM 717 C C . ILE A 1 85 ? 19.599 -1.871 -6.885 1.00 83.94 85 ILE A C 1
ATOM 719 O O . ILE A 1 85 ? 19.765 -2.073 -5.691 1.00 83.94 85 ILE A O 1
ATOM 723 N N . ASP A 1 86 ? 20.514 -2.208 -7.799 1.00 84.31 86 ASP A N 1
ATOM 724 C CA . ASP A 1 86 ? 21.737 -2.969 -7.490 1.00 84.31 86 ASP A CA 1
ATOM 725 C C . ASP A 1 86 ? 22.715 -2.210 -6.584 1.00 84.31 86 ASP A C 1
ATOM 727 O O . ASP A 1 86 ? 23.522 -2.826 -5.896 1.00 84.31 86 ASP A O 1
ATOM 731 N N . GLN A 1 87 ? 22.668 -0.877 -6.597 1.00 83.25 87 GLN A N 1
ATOM 732 C CA . GLN A 1 87 ? 23.488 -0.020 -5.736 1.00 83.25 87 GLN A CA 1
ATOM 733 C C . GLN A 1 87 ? 22.767 0.405 -4.447 1.00 83.25 87 GLN A C 1
ATOM 735 O O . GLN A 1 87 ? 23.227 1.325 -3.772 1.00 83.25 87 GLN A O 1
ATOM 740 N N . SER A 1 88 ? 21.614 -0.192 -4.124 1.00 77.94 88 SER A N 1
ATOM 741 C CA . SER A 1 88 ? 20.813 0.159 -2.941 1.00 77.94 88 SER A CA 1
ATOM 742 C C . SER A 1 88 ? 20.431 1.650 -2.867 1.00 77.94 88 SER A C 1
ATOM 744 O O . SER A 1 88 ? 20.184 2.201 -1.796 1.00 77.94 88 SER A O 1
ATOM 746 N N . MET A 1 89 ? 20.338 2.331 -4.016 1.00 81.75 89 MET A N 1
ATOM 747 C CA . MET A 1 89 ? 20.008 3.761 -4.142 1.00 81.75 89 MET A CA 1
ATOM 748 C C . MET A 1 89 ? 18.517 3.999 -4.430 1.00 81.75 89 MET A C 1
ATOM 750 O O . MET A 1 89 ? 18.126 4.978 -5.079 1.00 81.75 89 MET A O 1
ATOM 754 N N . VAL A 1 90 ? 17.667 3.080 -3.972 1.00 79.75 90 VAL A N 1
ATOM 755 C CA . VAL A 1 90 ? 16.228 3.091 -4.255 1.00 79.75 90 VAL A CA 1
ATOM 756 C C . VAL A 1 90 ? 15.531 4.233 -3.524 1.00 79.75 90 VAL A C 1
ATOM 758 O O . VAL A 1 90 ? 14.719 4.951 -4.109 1.00 79.75 90 VAL A O 1
ATOM 761 N N . TYR A 1 91 ? 15.868 4.439 -2.254 1.00 75.12 91 TYR A N 1
ATOM 762 C CA . TYR A 1 91 ? 15.232 5.443 -1.418 1.00 75.12 91 TYR A CA 1
ATOM 763 C C . TYR A 1 91 ? 16.251 6.275 -0.649 1.00 75.12 91 TYR A C 1
ATOM 765 O O . TYR A 1 91 ? 17.382 5.867 -0.399 1.00 75.12 91 TYR A O 1
ATOM 773 N N . LYS A 1 92 ? 15.812 7.458 -0.242 1.00 78.69 92 LYS A N 1
ATOM 774 C CA . LYS A 1 92 ? 16.446 8.261 0.796 1.00 78.69 92 LYS A CA 1
ATOM 775 C C . LYS A 1 92 ? 15.505 8.328 1.992 1.00 78.69 92 LYS A C 1
ATOM 777 O O . LYS A 1 92 ? 14.296 8.163 1.842 1.00 78.69 92 LYS A O 1
ATOM 782 N N . ILE A 1 93 ? 16.073 8.534 3.172 1.00 76.12 93 ILE A N 1
ATOM 783 C CA . ILE A 1 93 ? 15.328 8.684 4.421 1.00 76.12 93 ILE A CA 1
ATOM 784 C C . ILE A 1 93 ? 15.327 10.170 4.775 1.00 76.12 93 ILE A C 1
ATOM 786 O O . ILE A 1 93 ? 16.359 10.833 4.650 1.00 76.12 93 ILE A O 1
ATOM 790 N N . ASP A 1 94 ? 14.168 10.719 5.128 1.00 73.69 94 ASP A N 1
ATOM 791 C CA . ASP A 1 94 ? 14.059 12.110 5.566 1.00 73.69 94 ASP A CA 1
ATOM 792 C C . ASP A 1 94 ? 14.398 12.254 7.060 1.00 73.69 94 ASP A C 1
ATOM 794 O O . ASP A 1 94 ? 14.649 11.275 7.763 1.00 73.69 94 ASP A O 1
ATOM 798 N N . ALA A 1 95 ? 14.396 13.489 7.566 1.00 65.44 95 ALA A N 1
ATOM 799 C CA . ALA A 1 95 ? 14.667 13.760 8.980 1.00 65.44 95 ALA A CA 1
ATOM 800 C C . ALA A 1 95 ? 13.649 13.113 9.945 1.00 65.44 95 ALA A C 1
ATOM 802 O O . ALA A 1 95 ? 13.931 12.986 11.133 1.00 65.44 95 ALA A O 1
ATOM 803 N N . HIS A 1 96 ? 12.484 12.695 9.446 1.00 54.66 96 HIS A N 1
ATOM 804 C CA . HIS A 1 96 ? 11.405 12.081 10.217 1.00 54.66 96 HIS A CA 1
ATOM 805 C C . HIS A 1 96 ? 11.372 10.548 10.069 1.00 54.66 96 HIS A C 1
ATOM 807 O O . HIS A 1 96 ? 10.490 9.899 10.630 1.00 54.66 96 HIS A O 1
ATOM 813 N N . GLY A 1 97 ? 12.322 9.956 9.335 1.00 60.47 97 GLY A N 1
ATOM 814 C CA . GLY A 1 97 ? 12.405 8.512 9.113 1.00 60.47 97 GLY A CA 1
ATOM 815 C C . GLY A 1 97 ? 11.563 7.986 7.943 1.00 60.47 97 GLY A C 1
ATOM 816 O O . GLY A 1 97 ? 11.507 6.772 7.739 1.00 60.47 97 GLY A O 1
ATOM 817 N N . PHE A 1 98 ? 10.923 8.848 7.150 1.00 60.97 98 PHE A N 1
ATOM 818 C CA . PHE A 1 98 ? 10.156 8.441 5.975 1.00 60.97 98 PHE A CA 1
ATOM 819 C C . PHE A 1 98 ? 11.061 8.166 4.778 1.00 60.97 98 PHE A C 1
ATOM 821 O O . PHE A 1 98 ? 11.946 8.952 4.433 1.00 60.97 98 PHE A O 1
ATOM 828 N N . ARG A 1 99 ? 10.792 7.048 4.098 1.00 71.81 99 ARG A N 1
ATOM 829 C CA . ARG A 1 99 ? 11.468 6.671 2.856 1.00 71.81 99 ARG A CA 1
ATOM 830 C C . ARG A 1 99 ? 10.802 7.340 1.663 1.00 71.81 99 ARG A C 1
ATOM 832 O O . ARG A 1 99 ? 9.599 7.198 1.458 1.00 71.81 99 ARG A O 1
ATOM 839 N N . TYR A 1 100 ? 11.599 8.000 0.835 1.00 72.56 100 TYR A N 1
ATOM 840 C CA . TYR A 1 100 ? 11.170 8.555 -0.444 1.00 72.56 100 TYR A CA 1
ATOM 841 C C . TYR A 1 100 ? 12.058 8.034 -1.569 1.00 72.56 100 TYR A C 1
ATOM 843 O O . TYR A 1 100 ? 13.269 7.905 -1.398 1.00 72.56 100 TYR A O 1
ATOM 851 N N . LEU A 1 101 ? 11.457 7.734 -2.725 1.00 76.94 101 LEU A N 1
ATOM 852 C CA . LEU A 1 101 ? 12.211 7.368 -3.927 1.00 76.94 101 LEU A CA 1
ATOM 853 C C . LEU A 1 101 ? 13.215 8.467 -4.259 1.00 76.94 101 LEU A C 1
ATOM 855 O O . LEU A 1 101 ? 12.910 9.659 -4.148 1.00 76.94 101 LEU A O 1
ATOM 859 N N . THR A 1 102 ? 14.396 8.071 -4.723 1.00 80.62 102 THR A N 1
ATOM 860 C CA . THR A 1 102 ? 15.313 9.041 -5.317 1.00 80.62 102 THR A CA 1
ATOM 861 C C . THR A 1 102 ? 14.619 9.729 -6.505 1.00 80.62 102 THR A C 1
ATOM 863 O O . THR A 1 102 ? 13.958 9.049 -7.293 1.00 80.62 102 THR A O 1
ATOM 866 N N . PRO A 1 103 ? 14.728 11.067 -6.662 1.00 79.25 103 PRO A N 1
ATOM 867 C CA . PRO A 1 103 ? 13.997 11.793 -7.706 1.00 79.25 103 PRO A CA 1
ATOM 868 C C . PRO A 1 103 ? 14.211 11.218 -9.108 1.00 79.25 103 PRO A C 1
ATOM 870 O O . PRO A 1 103 ? 13.262 11.100 -9.876 1.00 79.25 103 PRO A O 1
ATOM 873 N N . LYS A 1 104 ? 15.444 10.784 -9.400 1.00 82.25 104 LYS A N 1
ATOM 874 C CA . LYS A 1 104 ? 15.799 10.131 -10.660 1.00 82.25 104 LYS A CA 1
ATOM 875 C C . LYS A 1 104 ? 15.042 8.814 -10.849 1.00 82.25 104 LYS A C 1
ATOM 877 O O . LYS A 1 104 ? 14.396 8.643 -11.871 1.00 82.25 104 LYS A O 1
ATOM 882 N N . LEU A 1 105 ? 15.036 7.931 -9.848 1.00 84.00 105 LEU A N 1
ATOM 883 C CA . LEU A 1 105 ? 14.300 6.668 -9.925 1.00 84.00 105 LEU A CA 1
ATOM 884 C C . LEU A 1 105 ? 12.785 6.884 -10.023 1.00 84.00 105 LEU A C 1
ATOM 886 O O . LEU A 1 105 ? 12.115 6.153 -10.739 1.00 84.00 105 LEU A O 1
ATOM 890 N N . LYS A 1 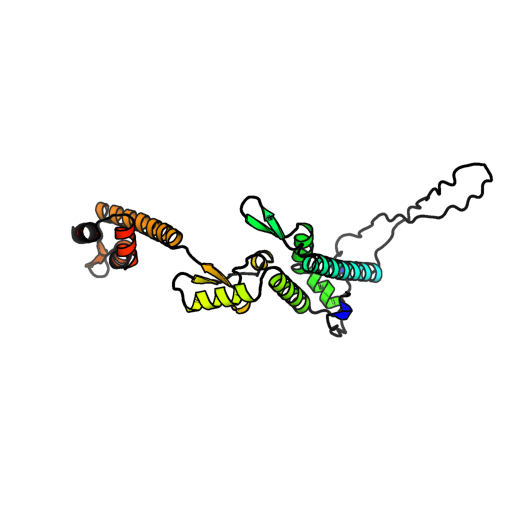106 ? 12.240 7.898 -9.342 1.00 82.81 106 LYS A N 1
ATOM 891 C CA . LYS A 1 106 ? 10.815 8.231 -9.436 1.00 82.81 106 LYS A CA 1
ATOM 892 C C . LYS A 1 106 ? 10.406 8.559 -10.876 1.00 82.81 106 LYS A C 1
ATOM 894 O O . LYS A 1 106 ? 9.415 8.011 -11.339 1.00 82.81 106 LYS A O 1
ATOM 899 N N . ILE A 1 107 ? 11.174 9.399 -11.574 1.00 83.00 107 ILE A N 1
ATOM 900 C CA . ILE A 1 107 ? 10.894 9.774 -12.971 1.00 83.00 107 ILE A CA 1
ATOM 901 C C . ILE A 1 107 ? 10.882 8.532 -13.872 1.00 83.00 107 ILE A C 1
ATOM 903 O O . ILE A 1 107 ? 9.946 8.344 -14.646 1.00 83.00 107 ILE A O 1
ATOM 907 N N . GLU A 1 108 ? 11.877 7.654 -13.724 1.00 88.00 108 GLU A N 1
ATOM 908 C CA . GLU A 1 108 ? 11.957 6.410 -14.501 1.00 88.00 108 GLU A CA 1
ATOM 909 C C . GLU A 1 108 ? 10.790 5.456 -14.199 1.00 88.00 108 GLU A C 1
ATOM 911 O O . GLU A 1 108 ? 10.241 4.822 -15.095 1.00 88.00 108 GLU A O 1
ATOM 916 N N . LEU A 1 109 ? 10.376 5.355 -12.933 1.00 85.38 109 LEU A N 1
ATOM 917 C CA . LEU A 1 109 ? 9.247 4.512 -12.543 1.00 85.38 109 LEU A CA 1
ATOM 918 C C . LEU A 1 109 ? 7.904 5.073 -13.029 1.00 85.38 109 LEU A C 1
ATOM 920 O O . LEU A 1 109 ? 7.044 4.310 -13.473 1.00 85.38 109 LEU A O 1
ATOM 924 N N . ASP A 1 110 ? 7.730 6.393 -12.984 1.00 82.25 110 ASP A N 1
ATOM 925 C CA . ASP A 1 110 ? 6.534 7.064 -13.490 1.00 82.25 110 ASP A CA 1
ATOM 926 C C . ASP A 1 110 ? 6.405 6.880 -15.015 1.00 82.25 110 ASP A C 1
ATOM 928 O O . ASP A 1 110 ? 5.296 6.652 -15.503 1.00 82.25 110 ASP A O 1
ATOM 932 N N . TRP A 1 111 ? 7.524 6.861 -15.757 1.00 85.06 111 TRP A N 1
ATOM 933 C CA . TRP A 1 111 ? 7.551 6.522 -17.188 1.00 85.06 111 TRP A CA 1
ATOM 934 C C . TRP A 1 111 ? 6.912 5.152 -17.481 1.00 85.06 111 TRP A C 1
ATOM 936 O O . TRP A 1 111 ? 6.088 5.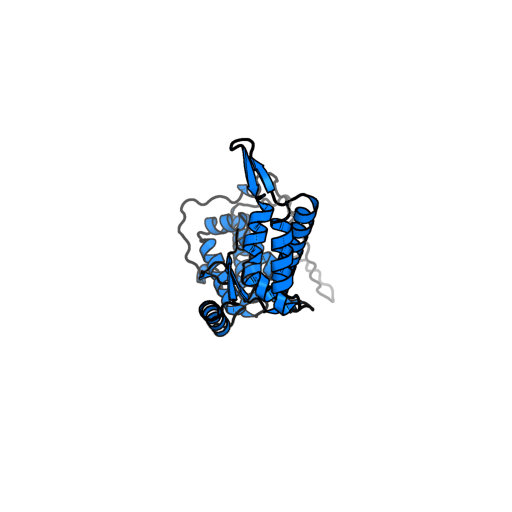057 -18.393 1.00 85.06 111 TRP A O 1
ATOM 946 N N . TYR A 1 112 ? 7.171 4.121 -16.666 1.00 84.50 112 TYR A N 1
ATOM 947 C CA . TYR A 1 112 ? 6.558 2.791 -16.833 1.00 84.50 112 TYR A CA 1
ATOM 948 C C . TYR A 1 112 ? 5.037 2.760 -16.623 1.00 84.50 112 TYR A C 1
ATOM 950 O O . TYR A 1 112 ? 4.379 1.800 -17.018 1.00 84.50 112 TYR A O 1
ATOM 958 N N . CYS A 1 113 ? 4.457 3.793 -16.009 1.00 78.00 113 CYS A N 1
ATOM 959 C CA . CYS A 1 113 ? 3.008 3.921 -15.844 1.00 78.00 113 CYS A CA 1
ATOM 960 C C . CYS A 1 113 ? 2.324 4.660 -17.003 1.00 78.00 113 CYS A C 1
ATOM 962 O O . CYS A 1 113 ? 1.104 4.833 -16.978 1.00 78.00 113 CYS A O 1
ATOM 964 N N . THR A 1 114 ? 3.079 5.123 -17.998 1.00 77.44 114 THR A N 1
ATOM 965 C CA . THR A 1 114 ? 2.535 5.893 -19.118 1.00 77.44 114 THR A CA 1
ATOM 966 C C . THR A 1 114 ? 1.987 4.990 -20.224 1.00 77.44 114 THR A C 1
ATOM 968 O O . THR A 1 114 ? 2.459 3.872 -20.446 1.00 77.44 114 THR A O 1
ATOM 971 N N . LYS A 1 115 ? 1.000 5.491 -20.978 1.00 73.25 115 LYS A N 1
ATOM 972 C CA . LYS A 1 115 ? 0.505 4.805 -22.186 1.00 73.25 115 LYS A CA 1
ATOM 973 C C . LYS A 1 115 ? 1.590 4.730 -23.265 1.00 73.25 115 LYS A C 1
ATOM 975 O O . LYS A 1 115 ? 1.654 3.761 -24.013 1.00 73.25 115 LYS A O 1
ATOM 980 N N . GLN A 1 116 ? 2.456 5.739 -23.317 1.00 78.12 116 GLN A N 1
ATOM 981 C CA . GLN A 1 116 ? 3.588 5.833 -24.230 1.00 78.12 116 GLN A CA 1
ATOM 982 C C . GLN A 1 116 ? 4.557 4.665 -24.023 1.00 78.12 116 GLN A C 1
ATOM 984 O O . GLN A 1 116 ? 4.950 4.030 -24.997 1.00 78.12 116 GLN A O 1
ATOM 989 N N . PHE A 1 117 ? 4.866 4.311 -22.773 1.00 82.31 117 PHE A N 1
ATOM 990 C CA . PHE A 1 117 ? 5.679 3.132 -22.482 1.00 82.31 117 PHE A CA 1
ATOM 991 C C . PHE A 1 117 ? 5.039 1.840 -23.012 1.00 82.31 117 PHE A C 1
ATOM 993 O O . PHE A 1 117 ? 5.712 1.060 -23.680 1.00 82.31 117 PHE A O 1
ATOM 1000 N N . GLN A 1 118 ? 3.734 1.642 -22.798 1.00 80.50 118 GLN A N 1
ATOM 1001 C CA . GLN A 1 118 ? 3.022 0.461 -23.308 1.00 80.50 118 GLN A CA 1
ATOM 1002 C C . GLN A 1 118 ? 3.099 0.361 -24.837 1.00 80.50 118 GLN A C 1
ATOM 1004 O O . GLN A 1 118 ? 3.372 -0.708 -25.377 1.00 80.50 118 GLN A O 1
ATOM 1009 N N . ILE A 1 119 ? 2.907 1.480 -25.540 1.00 76.38 119 ILE A N 1
ATOM 1010 C CA . ILE A 1 119 ? 3.033 1.563 -27.002 1.00 76.38 119 ILE A CA 1
ATOM 1011 C C . ILE A 1 119 ? 4.445 1.169 -27.452 1.00 76.38 119 ILE A C 1
ATOM 1013 O O . ILE A 1 119 ? 4.600 0.353 -28.362 1.00 76.38 119 ILE A O 1
ATOM 1017 N N . VAL A 1 120 ? 5.472 1.727 -26.803 1.00 82.06 120 VAL A N 1
ATOM 1018 C CA . VAL A 1 120 ? 6.881 1.441 -27.106 1.00 82.06 120 VAL A CA 1
ATOM 1019 C C . VAL A 1 120 ? 7.193 -0.042 -26.883 1.00 82.06 120 VAL A C 1
ATOM 1021 O O . VAL A 1 120 ? 7.781 -0.677 -27.757 1.00 82.06 120 VAL A O 1
ATOM 1024 N N . CYS A 1 121 ? 6.746 -0.629 -25.770 1.00 81.38 121 CYS A N 1
ATOM 1025 C CA . CYS A 1 121 ? 6.910 -2.057 -25.504 1.00 81.38 121 CYS A CA 1
ATOM 1026 C C . CYS A 1 121 ? 6.268 -2.914 -26.593 1.00 81.38 121 CYS A C 1
ATOM 1028 O O . CYS A 1 121 ? 6.961 -3.732 -27.198 1.00 81.38 121 CYS A O 1
ATOM 1030 N N . HIS A 1 122 ? 4.994 -2.676 -26.913 1.00 80.38 122 HIS A N 1
ATOM 1031 C CA . HIS A 1 122 ? 4.286 -3.452 -27.930 1.00 80.38 122 HIS A CA 1
ATOM 1032 C C . HIS A 1 122 ? 4.933 -3.339 -29.316 1.00 80.38 122 HIS A C 1
ATOM 1034 O O . HIS A 1 122 ? 5.044 -4.350 -30.010 1.00 80.38 122 HIS A O 1
ATOM 1040 N N . ARG A 1 123 ? 5.425 -2.150 -29.703 1.00 78.00 123 ARG A N 1
ATOM 1041 C CA . ARG A 1 123 ? 6.176 -1.955 -30.956 1.00 78.00 123 ARG A CA 1
ATOM 1042 C C . ARG A 1 123 ? 7.407 -2.855 -31.022 1.00 78.00 123 ARG A C 1
ATOM 1044 O O . ARG A 1 123 ? 7.681 -3.447 -32.063 1.00 78.00 123 ARG A O 1
ATOM 1051 N N . PHE A 1 124 ? 8.170 -2.928 -29.934 1.00 81.31 124 PHE A N 1
ATOM 1052 C CA . PHE A 1 124 ? 9.412 -3.702 -29.881 1.00 81.31 124 PHE A CA 1
ATOM 1053 C C . PHE A 1 124 ? 9.208 -5.173 -29.497 1.00 81.31 124 PHE A C 1
ATOM 1055 O O . PHE A 1 124 ? 10.194 -5.908 -29.379 1.00 81.31 124 PHE A O 1
ATOM 1062 N N . GLY A 1 125 ? 7.950 -5.600 -29.353 1.00 78.69 125 GLY A N 1
ATOM 1063 C CA . GLY A 1 125 ? 7.569 -6.966 -29.017 1.00 78.69 125 GLY A CA 1
ATOM 1064 C C . GLY A 1 125 ? 7.763 -7.312 -27.543 1.00 78.69 125 GLY A C 1
ATOM 1065 O O . GLY A 1 125 ? 7.911 -8.478 -27.225 1.00 78.69 125 GLY A O 1
ATOM 1066 N N . TYR A 1 126 ? 7.814 -6.350 -26.630 1.00 82.12 126 TYR A N 1
ATOM 1067 C CA . TYR A 1 126 ? 7.896 -6.633 -25.196 1.00 82.12 126 TYR A CA 1
ATOM 1068 C C . TYR A 1 126 ? 6.519 -6.558 -24.535 1.00 82.12 126 TYR A C 1
ATOM 1070 O O . TYR A 1 126 ? 5.698 -5.717 -24.905 1.00 82.12 126 TYR A O 1
ATOM 1078 N N . ASP A 1 127 ? 6.297 -7.407 -23.531 1.00 80.75 127 ASP A N 1
ATOM 1079 C CA . ASP A 1 127 ? 5.149 -7.297 -22.633 1.00 80.75 127 ASP A CA 1
ATOM 1080 C C . ASP A 1 127 ? 5.451 -6.245 -21.543 1.00 80.75 127 ASP A C 1
ATOM 1082 O O . ASP A 1 127 ? 6.365 -6.446 -20.730 1.00 80.75 127 ASP A O 1
ATOM 1086 N N . PRO A 1 128 ? 4.734 -5.104 -21.514 1.00 78.88 128 PRO A N 1
ATOM 1087 C CA . PRO A 1 128 ? 4.953 -4.080 -20.498 1.00 78.88 128 PRO A CA 1
ATOM 1088 C C . PRO A 1 128 ? 4.678 -4.595 -19.077 1.00 78.88 128 PRO A C 1
ATOM 1090 O O . PRO A 1 128 ? 5.376 -4.186 -18.145 1.00 78.88 128 PRO A O 1
ATOM 1093 N N . ASP A 1 129 ? 3.721 -5.508 -18.891 1.00 77.69 129 ASP A N 1
ATOM 1094 C CA . ASP A 1 129 ? 3.380 -6.039 -17.570 1.00 77.69 129 ASP A CA 1
ATOM 1095 C C . ASP A 1 129 ? 4.480 -6.966 -17.035 1.00 77.69 129 ASP A C 1
ATOM 1097 O O . ASP A 1 129 ? 4.783 -6.936 -15.838 1.00 77.69 129 ASP A O 1
ATOM 1101 N N . GLU A 1 130 ? 5.149 -7.724 -17.911 1.00 82.25 130 GLU A N 1
ATOM 1102 C CA . GLU A 1 130 ? 6.299 -8.563 -17.549 1.00 82.25 130 GLU A CA 1
ATOM 1103 C C . GLU A 1 130 ? 7.476 -7.708 -17.047 1.00 82.25 130 GLU A C 1
ATOM 1105 O O . GLU A 1 130 ? 8.059 -7.993 -15.993 1.00 82.25 130 GLU A O 1
ATOM 1110 N N . ILE A 1 131 ? 7.778 -6.602 -17.740 1.00 81.94 131 ILE A N 1
ATOM 1111 C CA . ILE A 1 131 ? 8.837 -5.659 -17.342 1.00 81.94 131 ILE A CA 1
ATOM 1112 C C . ILE A 1 131 ? 8.501 -5.006 -15.998 1.00 81.94 131 ILE A C 1
ATOM 1114 O O . ILE A 1 131 ? 9.338 -4.966 -15.089 1.00 81.94 131 ILE A O 1
ATOM 1118 N N . ILE A 1 132 ? 7.268 -4.520 -15.843 1.00 82.44 132 ILE A N 1
ATOM 1119 C CA . ILE A 1 132 ? 6.803 -3.879 -14.608 1.00 82.44 132 ILE A CA 1
ATOM 1120 C C . ILE A 1 132 ? 6.847 -4.872 -13.441 1.00 82.44 132 ILE A C 1
ATOM 1122 O O . ILE A 1 132 ? 7.314 -4.524 -12.354 1.00 82.44 132 ILE A O 1
ATOM 1126 N N . SER A 1 133 ? 6.390 -6.108 -13.650 1.00 80.00 133 SER A N 1
ATOM 1127 C CA . SER A 1 133 ? 6.415 -7.175 -12.645 1.00 80.00 133 SER A CA 1
ATOM 1128 C C . SER A 1 133 ? 7.845 -7.508 -12.209 1.00 80.00 133 SER A C 1
ATOM 1130 O O . SER A 1 133 ? 8.140 -7.578 -11.011 1.00 80.00 133 SER A O 1
ATOM 1132 N N . PHE A 1 134 ? 8.774 -7.601 -13.163 1.00 84.19 134 PHE A N 1
ATOM 1133 C CA . PHE A 1 134 ? 10.189 -7.806 -12.871 1.00 84.19 134 PHE A CA 1
ATOM 1134 C C . PHE A 1 134 ? 10.764 -6.680 -12.001 1.00 84.19 134 PHE A C 1
ATOM 1136 O O . PHE A 1 134 ? 11.374 -6.957 -10.964 1.00 84.19 134 PHE A O 1
ATOM 1143 N N . ILE A 1 135 ? 10.530 -5.414 -12.364 1.00 84.25 135 ILE A N 1
ATOM 1144 C CA . ILE A 1 135 ? 11.014 -4.257 -11.593 1.00 84.25 135 ILE A CA 1
ATOM 1145 C C . ILE A 1 135 ? 10.415 -4.252 -10.181 1.00 84.25 135 ILE A C 1
ATOM 1147 O O . ILE A 1 135 ? 11.147 -4.058 -9.210 1.00 84.25 135 ILE A O 1
ATOM 1151 N N . LYS A 1 136 ? 9.114 -4.543 -10.040 1.00 79.44 136 LYS A N 1
ATOM 1152 C CA . LYS A 1 136 ? 8.446 -4.673 -8.732 1.00 79.44 136 LYS A CA 1
ATOM 1153 C C . LYS A 1 136 ? 9.095 -5.744 -7.863 1.00 79.44 136 LYS A C 1
ATOM 1155 O O . LYS A 1 136 ? 9.411 -5.472 -6.707 1.00 79.44 136 LYS A O 1
ATOM 1160 N N . SER A 1 137 ? 9.332 -6.936 -8.414 1.00 77.69 137 SER A N 1
ATOM 1161 C CA . SER A 1 137 ? 9.941 -8.048 -7.672 1.00 77.69 137 SER A CA 1
ATOM 1162 C C . SER A 1 137 ? 11.331 -7.686 -7.136 1.00 77.69 137 SER A C 1
ATOM 1164 O O . SER A 1 137 ? 11.664 -7.972 -5.988 1.00 77.69 137 SER A O 1
ATOM 1166 N N . ARG A 1 138 ? 12.116 -6.977 -7.947 1.00 80.81 138 ARG A N 1
ATOM 1167 C CA . ARG A 1 138 ? 13.465 -6.516 -7.623 1.00 80.81 138 ARG A CA 1
ATOM 1168 C C . ARG A 1 138 ? 13.468 -5.417 -6.564 1.00 80.81 138 ARG A C 1
ATOM 1170 O O . ARG A 1 138 ? 14.233 -5.510 -5.612 1.00 80.81 138 ARG A O 1
ATOM 1177 N N . LEU A 1 139 ? 12.587 -4.424 -6.691 1.00 78.31 139 LEU A N 1
ATOM 1178 C CA . LEU A 1 139 ? 12.406 -3.386 -5.672 1.00 78.31 139 LEU A CA 1
ATOM 1179 C C . LEU A 1 139 ? 12.007 -3.999 -4.325 1.00 78.31 139 LEU A C 1
ATOM 1181 O O . LEU A 1 139 ? 12.568 -3.637 -3.298 1.00 78.31 139 LEU A O 1
ATOM 1185 N N . LEU A 1 140 ? 11.079 -4.960 -4.328 1.00 73.25 140 LEU A N 1
ATOM 1186 C CA . LEU A 1 140 ? 10.637 -5.641 -3.110 1.00 73.25 140 LEU A CA 1
ATOM 1187 C C . LEU A 1 140 ? 11.763 -6.407 -2.411 1.00 73.25 140 LEU A C 1
ATOM 1189 O O . LEU A 1 140 ? 11.807 -6.404 -1.183 1.00 73.25 140 LEU A O 1
ATOM 1193 N N . LEU A 1 141 ? 12.645 -7.057 -3.174 1.00 72.81 141 LEU A N 1
ATOM 1194 C CA . LEU A 1 141 ? 13.810 -7.762 -2.634 1.00 72.81 141 LEU A CA 1
ATOM 1195 C C . LEU A 1 141 ? 14.839 -6.804 -2.032 1.00 72.81 141 LEU A C 1
ATOM 1197 O O . LEU A 1 141 ? 15.422 -7.121 -1.006 1.00 72.81 141 LEU A O 1
ATOM 1201 N N . GLU A 1 142 ? 15.043 -5.640 -2.644 1.00 73.56 142 GLU A N 1
ATOM 1202 C CA . GLU A 1 142 ? 16.009 -4.656 -2.150 1.00 73.56 142 GLU A CA 1
ATOM 1203 C C . GLU A 1 142 ? 15.509 -3.931 -0.895 1.00 73.56 142 GLU A C 1
ATOM 1205 O O . GLU A 1 142 ? 16.248 -3.681 0.051 1.00 73.56 142 GLU A O 1
ATOM 1210 N N . ILE A 1 143 ? 14.215 -3.619 -0.850 1.00 70.12 143 ILE A N 1
ATOM 1211 C CA . ILE A 1 143 ? 13.610 -2.870 0.259 1.00 70.12 143 ILE A CA 1
ATOM 1212 C C . ILE A 1 143 ? 13.427 -3.760 1.503 1.00 70.12 143 ILE A C 1
ATOM 1214 O O . ILE A 1 143 ? 13.180 -3.243 2.596 1.00 70.12 143 ILE A O 1
ATOM 1218 N N . ARG A 1 144 ? 13.522 -5.093 1.371 1.00 66.88 144 ARG A N 1
ATOM 1219 C CA . ARG A 1 144 ? 13.153 -6.040 2.433 1.00 66.88 144 ARG A CA 1
ATOM 1220 C C . ARG A 1 144 ? 14.138 -7.183 2.582 1.00 66.88 144 ARG A C 1
ATOM 1222 O O . ARG A 1 144 ? 14.422 -7.910 1.640 1.00 66.88 144 ARG A O 1
ATOM 1229 N N . THR A 1 145 ? 14.495 -7.489 3.823 1.00 59.19 145 THR A N 1
ATOM 1230 C CA . THR A 1 145 ? 15.039 -8.807 4.145 1.00 59.19 145 THR A CA 1
ATOM 1231 C C . THR A 1 145 ? 13.919 -9.853 4.107 1.00 59.19 145 THR A C 1
ATOM 1233 O O . THR A 1 145 ? 12.815 -9.641 4.608 1.00 59.19 145 THR A O 1
ATOM 1236 N N . ARG A 1 146 ? 14.185 -11.022 3.513 1.00 52.41 146 ARG A N 1
ATOM 1237 C CA . ARG A 1 146 ? 13.214 -12.135 3.403 1.00 52.41 146 ARG A CA 1
ATOM 1238 C C . ARG A 1 146 ? 12.652 -12.568 4.770 1.00 52.41 146 ARG A C 1
ATOM 1240 O O . ARG A 1 146 ? 11.508 -13.007 4.868 1.00 52.41 146 ARG A O 1
ATOM 1247 N N . GLU A 1 147 ? 13.456 -12.384 5.811 1.00 48.59 147 GLU A N 1
ATOM 1248 C CA . GLU A 1 147 ? 13.163 -12.685 7.210 1.00 48.59 147 GLU A CA 1
ATOM 1249 C C . GLU A 1 147 ? 12.126 -11.729 7.832 1.00 48.59 147 GLU A C 1
ATOM 1251 O O . GLU A 1 147 ? 11.245 -12.173 8.571 1.00 48.59 147 GLU A O 1
ATOM 1256 N N . SER A 1 148 ? 12.136 -10.434 7.483 1.00 59.75 148 SER A N 1
ATOM 1257 C CA . SER A 1 148 ? 11.188 -9.458 8.048 1.00 59.75 148 SER A CA 1
ATOM 1258 C C . SER A 1 148 ? 9.750 -9.718 7.591 1.00 59.75 148 SER A C 1
ATOM 1260 O O . SER A 1 148 ? 8.813 -9.597 8.378 1.00 59.75 148 SER A O 1
ATOM 1262 N N . MET A 1 149 ? 9.569 -10.160 6.345 1.00 59.62 149 MET A N 1
ATOM 1263 C CA . MET A 1 149 ? 8.250 -10.404 5.761 1.00 59.62 149 MET A CA 1
ATOM 1264 C C . MET A 1 149 ? 7.593 -11.674 6.306 1.00 59.62 149 MET A C 1
ATOM 1266 O O . MET A 1 149 ? 6.397 -11.671 6.584 1.00 59.62 149 MET A O 1
ATOM 1270 N N . GLN A 1 150 ? 8.364 -12.747 6.502 1.00 60.34 150 GLN A N 1
ATOM 1271 C CA . GLN A 1 150 ? 7.854 -13.973 7.123 1.00 60.34 150 GLN A CA 1
ATOM 1272 C C . GLN A 1 150 ? 7.456 -13.732 8.580 1.00 60.34 150 GLN A C 1
ATOM 1274 O O . GLN A 1 150 ? 6.399 -14.193 9.002 1.00 60.34 150 GLN A O 1
ATOM 1279 N N . ASN A 1 151 ? 8.240 -12.943 9.318 1.00 64.25 151 ASN A N 1
ATOM 1280 C CA . ASN A 1 151 ? 7.898 -12.550 10.683 1.00 64.25 151 ASN A CA 1
ATOM 1281 C C . ASN A 1 151 ? 6.626 -11.685 10.735 1.00 64.25 151 ASN A C 1
ATOM 1283 O O . ASN A 1 151 ? 5.780 -11.905 11.599 1.00 64.25 151 ASN A O 1
ATOM 1287 N N . LEU A 1 152 ? 6.450 -10.758 9.788 1.00 64.19 152 LEU A N 1
ATOM 1288 C CA . LEU A 1 152 ? 5.264 -9.898 9.698 1.00 64.19 152 LEU A CA 1
ATOM 1289 C C . LEU A 1 152 ? 3.995 -10.669 9.278 1.00 64.19 152 LEU A C 1
ATOM 1291 O O . LEU A 1 152 ? 2.901 -10.406 9.774 1.00 64.19 152 LEU A O 1
ATOM 1295 N N . ILE A 1 153 ? 4.126 -11.644 8.371 1.00 65.12 153 ILE A N 1
ATOM 1296 C CA . ILE A 1 153 ? 3.022 -12.536 7.980 1.00 65.12 153 ILE A CA 1
ATOM 1297 C C . ILE A 1 153 ? 2.657 -13.461 9.141 1.00 65.12 153 ILE A C 1
ATOM 1299 O O . ILE A 1 153 ? 1.481 -13.622 9.449 1.00 65.12 153 ILE A O 1
ATOM 1303 N N . LYS A 1 154 ? 3.650 -14.007 9.843 1.00 66.69 154 LYS A N 1
ATOM 1304 C CA . LYS A 1 154 ? 3.409 -14.814 11.039 1.00 66.69 154 LYS A CA 1
ATOM 1305 C C . LYS A 1 154 ? 2.707 -13.997 12.127 1.00 66.69 154 LYS A C 1
ATOM 1307 O O . LYS A 1 154 ? 1.772 -14.497 12.739 1.00 66.69 154 LYS A O 1
ATOM 1312 N N . SER A 1 155 ? 3.074 -12.725 12.319 1.00 62.19 155 SER A N 1
ATOM 1313 C CA . SER A 1 155 ? 2.392 -11.864 13.292 1.00 62.19 155 SER A CA 1
ATOM 1314 C C . SER A 1 155 ? 0.947 -11.533 12.905 1.00 62.19 155 SER A C 1
ATOM 1316 O O . SER A 1 155 ? 0.129 -11.363 13.798 1.00 62.19 155 SER A O 1
ATOM 1318 N N . LEU A 1 156 ? 0.598 -11.483 11.613 1.00 61.47 156 LEU A N 1
ATOM 1319 C CA . LEU A 1 156 ? -0.804 -11.392 11.169 1.00 61.47 156 LEU A CA 1
ATOM 1320 C C . LEU A 1 156 ? -1.642 -12.609 11.571 1.00 61.47 156 LEU A C 1
ATOM 1322 O O . LEU A 1 156 ? -2.840 -12.472 11.794 1.00 61.47 156 LEU A O 1
ATOM 1326 N N . GLU A 1 157 ? -1.037 -13.794 11.601 1.00 65.88 157 GLU A N 1
ATOM 1327 C CA . GLU A 1 157 ? -1.734 -15.044 11.921 1.00 65.88 157 GLU A CA 1
ATOM 1328 C C . GLU A 1 157 ? -1.853 -15.271 13.433 1.00 65.88 157 GLU A C 1
ATOM 1330 O O . GLU A 1 157 ? -2.755 -15.978 13.876 1.00 65.88 157 GLU A O 1
ATOM 1335 N N . THR A 1 158 ? -0.969 -14.664 14.232 1.00 64.69 158 THR A N 1
ATOM 1336 C CA . THR A 1 158 ? -0.891 -14.903 15.683 1.00 64.69 158 THR A CA 1
ATOM 1337 C C . THR A 1 158 ? -1.341 -13.735 16.562 1.00 64.69 158 THR A C 1
ATOM 1339 O O . THR A 1 158 ? -1.626 -13.957 17.735 1.00 64.69 158 THR A O 1
ATOM 1342 N N . ASP A 1 159 ? -1.356 -12.495 16.058 1.00 64.44 159 ASP A N 1
ATOM 1343 C CA . ASP A 1 159 ? -1.613 -11.290 16.862 1.00 64.44 159 ASP A CA 1
ATOM 1344 C C . ASP A 1 159 ? -2.873 -10.546 16.387 1.00 64.44 159 ASP A C 1
ATOM 1346 O O . ASP A 1 159 ? -2.963 -10.105 15.241 1.00 64.44 159 ASP A O 1
ATOM 1350 N N . ASN A 1 160 ? -3.812 -10.307 17.309 1.00 64.38 160 ASN A N 1
ATOM 1351 C CA . ASN A 1 160 ? -5.014 -9.503 17.073 1.00 64.38 160 ASN A CA 1
ATOM 1352 C C . ASN A 1 160 ? -4.708 -8.020 16.789 1.00 64.38 160 ASN A C 1
ATOM 1354 O O . ASN A 1 160 ? -5.637 -7.268 16.490 1.00 64.38 160 ASN A O 1
ATOM 1358 N N . LEU A 1 161 ? -3.456 -7.564 16.932 1.00 66.88 161 LEU A N 1
ATOM 1359 C CA . LEU A 1 161 ? -3.006 -6.182 16.708 1.00 66.88 161 LEU A CA 1
ATOM 1360 C C . LEU A 1 161 ? -2.562 -5.889 15.270 1.00 66.88 161 LEU A C 1
ATOM 1362 O O . LEU A 1 161 ? -2.462 -4.716 14.893 1.00 66.88 161 LEU A O 1
ATOM 1366 N N . THR A 1 162 ? -2.304 -6.922 14.469 1.00 66.25 162 THR A N 1
ATOM 1367 C CA . THR A 1 162 ? -1.817 -6.773 13.094 1.00 66.25 162 THR A CA 1
ATOM 1368 C C . THR A 1 162 ? -2.939 -7.109 12.122 1.00 66.25 162 THR A C 1
ATOM 1370 O O . THR A 1 162 ? -3.585 -8.141 12.257 1.00 66.25 162 THR A O 1
ATOM 1373 N N . PHE A 1 163 ? -3.189 -6.262 11.124 1.00 69.31 163 PHE A N 1
ATOM 1374 C CA . PHE A 1 163 ? -4.206 -6.536 10.109 1.00 69.31 163 PHE A CA 1
ATOM 1375 C C . PHE A 1 163 ? -3.785 -6.076 8.715 1.00 69.31 163 PHE A C 1
ATOM 1377 O O . PHE A 1 163 ? -2.887 -5.255 8.530 1.00 69.31 163 PHE A O 1
ATOM 1384 N N . SER A 1 164 ? -4.453 -6.638 7.713 1.00 73.81 164 SER A N 1
ATOM 1385 C CA . SER A 1 164 ? -4.238 -6.346 6.300 1.00 73.81 164 SER A CA 1
ATOM 1386 C C . SER A 1 164 ? -5.202 -5.244 5.859 1.00 73.81 164 SER A C 1
ATOM 1388 O O . SER A 1 164 ? -6.417 -5.430 5.864 1.00 73.81 164 SER A O 1
ATOM 1390 N N . HIS A 1 165 ? -4.667 -4.075 5.507 1.00 77.56 165 HIS A N 1
ATOM 1391 C CA . HIS A 1 165 ? -5.434 -2.973 4.937 1.00 77.56 165 HIS A CA 1
ATOM 1392 C C . HIS A 1 165 ? -5.379 -3.044 3.403 1.00 77.56 165 HIS A C 1
ATOM 1394 O O . HIS A 1 165 ? -4.313 -2.802 2.825 1.00 77.56 165 HIS A O 1
ATOM 1400 N N . PRO A 1 166 ? -6.481 -3.396 2.720 1.00 76.25 166 PRO A N 1
ATOM 1401 C CA . PRO A 1 166 ? -6.472 -3.593 1.276 1.00 76.25 166 PRO A CA 1
ATOM 1402 C C . PRO A 1 166 ? -6.239 -2.271 0.540 1.00 76.25 166 PRO A C 1
ATOM 1404 O O . PRO A 1 166 ? -6.864 -1.255 0.849 1.00 76.25 166 PRO A O 1
ATOM 1407 N N . ILE A 1 167 ? -5.373 -2.284 -0.474 1.00 73.25 167 ILE A N 1
ATOM 1408 C CA . ILE A 1 167 ? -5.162 -1.114 -1.330 1.00 73.25 167 ILE A CA 1
ATOM 1409 C C . ILE A 1 167 ? -6.252 -1.090 -2.402 1.00 73.25 167 ILE A C 1
ATOM 1411 O O . ILE A 1 167 ? -6.278 -1.927 -3.308 1.00 73.25 167 ILE A O 1
ATOM 1415 N N . LYS A 1 168 ? -7.147 -0.103 -2.306 1.00 68.06 168 LYS A N 1
ATOM 1416 C CA . LYS A 1 168 ? -8.169 0.181 -3.321 1.00 68.06 168 LYS A CA 1
ATOM 1417 C C . LYS A 1 168 ? -7.576 1.084 -4.411 1.00 68.06 168 LYS A C 1
ATOM 1419 O O . LYS A 1 168 ? -6.990 2.116 -4.101 1.00 68.06 168 LYS A O 1
ATOM 1424 N N . GLY A 1 169 ? -7.753 0.714 -5.681 1.00 67.00 169 GLY A N 1
ATOM 1425 C CA . GLY A 1 169 ? -7.268 1.490 -6.834 1.00 67.00 169 GLY A CA 1
ATOM 1426 C C . GLY A 1 169 ? -5.907 1.037 -7.391 1.00 67.00 169 GLY A C 1
ATOM 1427 O O . GLY A 1 169 ? -5.382 0.000 -6.969 1.00 67.00 169 GLY A O 1
ATOM 1428 N N . PRO A 1 170 ? -5.353 1.756 -8.390 1.00 63.41 170 PRO A N 1
ATOM 1429 C CA . PRO A 1 170 ? -4.110 1.373 -9.056 1.00 63.41 170 PRO A CA 1
ATOM 1430 C C . PRO A 1 170 ? -2.932 1.393 -8.076 1.00 63.41 170 PRO A C 1
ATOM 1432 O O . PRO A 1 170 ? -2.774 2.318 -7.277 1.00 63.41 170 PRO A O 1
ATOM 1435 N N . ILE A 1 171 ? -2.105 0.348 -8.132 1.00 64.88 171 ILE A N 1
ATOM 1436 C CA . ILE A 1 171 ? -0.946 0.210 -7.249 1.00 64.88 171 ILE A CA 1
ATOM 1437 C C . ILE A 1 171 ? 0.115 1.222 -7.689 1.00 64.88 171 ILE A C 1
ATOM 1439 O O . ILE A 1 171 ? 0.651 1.129 -8.789 1.00 64.88 171 ILE A O 1
ATOM 1443 N N . LYS A 1 172 ? 0.419 2.180 -6.815 1.00 72.31 172 LYS A N 1
ATOM 1444 C CA . LYS A 1 172 ? 1.489 3.166 -6.988 1.00 72.31 172 LYS A CA 1
ATOM 1445 C C . LYS A 1 172 ? 2.843 2.602 -6.562 1.00 72.31 172 LYS A C 1
ATOM 1447 O O . LYS A 1 172 ? 2.923 1.825 -5.610 1.00 72.31 172 LYS A O 1
ATOM 1452 N N . TRP A 1 173 ? 3.914 3.086 -7.188 1.00 72.69 173 TRP A N 1
ATOM 1453 C CA . TRP A 1 173 ? 5.295 2.728 -6.841 1.00 72.69 173 TRP A CA 1
ATOM 1454 C C . TRP A 1 173 ? 5.650 3.000 -5.374 1.00 72.69 173 TRP A C 1
ATOM 1456 O O . TRP A 1 173 ? 6.394 2.240 -4.761 1.00 72.69 173 TRP A O 1
ATOM 1466 N N . THR A 1 174 ? 5.044 4.025 -4.772 1.00 67.56 174 THR A N 1
ATOM 1467 C CA . THR A 1 174 ? 5.238 4.373 -3.358 1.00 67.56 174 THR A CA 1
ATOM 1468 C C . THR A 1 174 ? 4.781 3.283 -2.392 1.00 67.56 174 THR A C 1
ATOM 1470 O O . THR A 1 174 ? 5.322 3.203 -1.296 1.00 67.56 174 THR A O 1
ATOM 1473 N N . TYR A 1 175 ? 3.829 2.419 -2.770 1.00 69.12 175 TYR A N 1
ATOM 1474 C CA . TYR A 1 175 ? 3.427 1.302 -1.908 1.00 69.12 175 TYR A CA 1
ATOM 1475 C C . TYR A 1 175 ? 4.537 0.262 -1.762 1.00 69.12 175 TYR A C 1
ATOM 1477 O O . TYR A 1 175 ? 4.671 -0.328 -0.697 1.00 69.12 175 TYR A O 1
ATOM 1485 N N . PHE A 1 176 ? 5.373 0.073 -2.786 1.00 66.38 176 PHE A N 1
ATOM 1486 C CA . PHE A 1 176 ? 6.479 -0.888 -2.735 1.00 66.38 176 PHE A CA 1
ATOM 1487 C C . PHE A 1 176 ? 7.626 -0.424 -1.825 1.00 66.38 176 PHE A C 1
ATOM 1489 O O . PHE A 1 176 ? 8.395 -1.258 -1.360 1.00 66.38 176 PHE A O 1
ATOM 1496 N N . LEU A 1 177 ? 7.704 0.881 -1.527 1.00 66.25 177 LEU A N 1
ATOM 1497 C CA . LEU A 1 177 ? 8.629 1.460 -0.541 1.00 66.25 177 LEU A CA 1
ATOM 1498 C C . LEU A 1 177 ? 8.231 1.171 0.900 1.00 66.25 177 LEU A C 1
ATOM 1500 O O . LEU A 1 177 ? 9.075 1.249 1.794 1.00 66.25 177 LEU A O 1
ATOM 1504 N N . ASP A 1 178 ? 6.953 0.874 1.130 1.00 67.00 178 ASP A N 1
ATOM 1505 C CA . ASP A 1 178 ? 6.475 0.534 2.455 1.00 67.00 178 ASP A CA 1
ATOM 1506 C C . ASP A 1 178 ? 6.851 -0.922 2.753 1.00 67.00 178 ASP A C 1
ATOM 1508 O O . ASP A 1 178 ? 6.420 -1.867 2.079 1.00 67.00 178 ASP A O 1
ATOM 1512 N N . GLU A 1 179 ? 7.658 -1.113 3.793 1.00 67.00 179 GLU A N 1
ATOM 1513 C CA . GLU A 1 179 ? 8.048 -2.437 4.287 1.00 67.00 179 GLU A CA 1
ATOM 1514 C C . GLU A 1 179 ? 6.828 -3.294 4.642 1.00 67.00 179 GLU A C 1
ATOM 1516 O O . GLU A 1 179 ? 6.880 -4.521 4.566 1.00 67.00 179 GLU A O 1
ATOM 1521 N N . ARG A 1 180 ? 5.703 -2.646 4.963 1.00 69.38 180 ARG A N 1
ATOM 1522 C CA . ARG A 1 180 ? 4.442 -3.285 5.330 1.00 69.38 180 ARG A CA 1
ATOM 1523 C C . ARG A 1 180 ? 3.624 -3.760 4.139 1.00 69.38 180 ARG A C 1
ATOM 1525 O O . ARG A 1 180 ? 2.664 -4.496 4.338 1.00 69.38 180 ARG A O 1
ATOM 1532 N N . TYR A 1 181 ? 3.920 -3.344 2.909 1.00 74.06 181 TYR A N 1
ATOM 1533 C CA . TYR A 1 181 ? 3.133 -3.786 1.754 1.00 74.06 181 TYR A CA 1
ATOM 1534 C C . TYR A 1 181 ? 3.212 -5.312 1.581 1.00 74.06 181 TYR A C 1
ATOM 1536 O O . TYR A 1 181 ? 4.238 -5.928 1.820 1.00 74.06 181 TYR A O 1
ATOM 1544 N N . CYS A 1 182 ? 2.141 -5.968 1.179 1.00 71.75 182 CYS A N 1
ATOM 1545 C CA . CYS A 1 182 ? 2.096 -7.405 0.961 1.00 71.75 182 CYS A CA 1
ATOM 1546 C C . CYS A 1 182 ? 1.560 -7.638 -0.439 1.00 71.75 182 CYS A C 1
ATOM 1548 O O . CYS A 1 182 ? 0.393 -7.349 -0.705 1.00 71.75 182 CYS A O 1
ATOM 1550 N N . ASP A 1 183 ? 2.430 -8.131 -1.320 1.00 71.25 183 ASP A N 1
ATOM 1551 C CA . ASP A 1 183 ? 2.121 -8.271 -2.739 1.00 71.25 183 ASP A CA 1
ATOM 1552 C C . ASP A 1 183 ? 1.061 -9.351 -2.980 1.00 71.25 183 ASP A C 1
ATOM 1554 O O . ASP A 1 183 ? 0.054 -9.097 -3.635 1.00 71.25 183 ASP A O 1
ATOM 1558 N N . THR A 1 184 ? 1.196 -10.503 -2.314 1.00 70.06 184 THR A N 1
ATOM 1559 C CA . THR A 1 184 ? 0.240 -11.622 -2.411 1.00 70.06 184 THR A CA 1
ATOM 1560 C C . THR A 1 184 ? -1.177 -11.246 -1.983 1.00 70.06 184 THR A C 1
ATOM 1562 O O . THR A 1 184 ? -2.140 -11.807 -2.496 1.00 70.06 184 THR A O 1
ATOM 1565 N N . ARG A 1 185 ? -1.321 -10.297 -1.049 1.00 68.50 185 ARG A N 1
ATOM 1566 C CA . ARG A 1 185 ? -2.620 -9.841 -0.526 1.00 68.50 185 ARG A CA 1
ATOM 1567 C C . ARG A 1 185 ? -3.049 -8.470 -1.056 1.00 68.50 185 ARG A C 1
ATOM 1569 O O . ARG A 1 185 ? -4.122 -8.001 -0.686 1.00 68.50 185 ARG A O 1
ATOM 1576 N N . ARG A 1 186 ? -2.224 -7.809 -1.879 1.00 73.88 186 ARG A N 1
ATOM 1577 C CA . ARG A 1 186 ? -2.417 -6.422 -2.343 1.00 73.88 186 ARG A CA 1
ATOM 1578 C C . ARG A 1 186 ? -2.847 -5.477 -1.207 1.00 73.88 186 ARG A C 1
ATOM 1580 O O . ARG A 1 186 ? -3.845 -4.758 -1.286 1.00 73.88 186 ARG A O 1
ATOM 1587 N N . SER A 1 187 ? -2.105 -5.502 -0.104 1.00 73.62 187 SER A N 1
ATOM 1588 C CA . SER A 1 187 ? -2.504 -4.821 1.135 1.00 73.62 187 SER A CA 1
ATOM 1589 C C . SER A 1 187 ? -1.316 -4.275 1.911 1.00 73.62 187 SER A C 1
ATOM 1591 O O . SER A 1 187 ? -0.243 -4.862 1.845 1.00 73.62 187 SER A O 1
ATOM 1593 N N . LEU A 1 188 ? -1.510 -3.232 2.713 1.00 75.94 188 LEU A N 1
ATOM 1594 C CA . LEU A 1 188 ? -0.540 -2.811 3.726 1.00 75.94 188 LEU A CA 1
ATOM 1595 C C . LEU A 1 188 ? -0.805 -3.557 5.033 1.00 75.94 188 LEU A C 1
ATOM 1597 O O . LEU A 1 188 ? -1.925 -3.563 5.535 1.00 75.94 188 LEU A O 1
ATOM 1601 N N . ILE A 1 189 ? 0.224 -4.180 5.589 1.00 74.00 189 ILE A N 1
ATOM 1602 C CA . ILE A 1 189 ? 0.171 -4.867 6.873 1.00 74.00 189 ILE A CA 1
ATOM 1603 C C . ILE A 1 189 ? 0.382 -3.835 7.974 1.00 74.00 189 ILE A C 1
ATOM 1605 O O . ILE A 1 189 ? 1.499 -3.421 8.277 1.00 74.00 189 ILE A O 1
ATOM 1609 N N . ILE A 1 190 ? -0.710 -3.383 8.571 1.00 71.25 190 ILE A N 1
ATOM 1610 C CA . ILE A 1 190 ? -0.657 -2.364 9.607 1.00 71.25 190 ILE A CA 1
ATOM 1611 C C . ILE A 1 190 ? -0.667 -3.065 10.958 1.00 71.25 190 ILE A C 1
ATOM 1613 O O . ILE A 1 190 ? -1.580 -3.825 11.277 1.00 71.25 190 ILE A O 1
ATOM 1617 N N . ARG A 1 191 ? 0.348 -2.777 11.769 1.00 68.88 191 ARG A N 1
ATOM 1618 C CA . ARG A 1 191 ? 0.350 -3.110 13.188 1.00 68.88 191 ARG A CA 1
ATOM 1619 C C . ARG A 1 191 ? -0.102 -1.884 13.958 1.00 68.88 191 ARG A C 1
ATOM 1621 O O . ARG A 1 191 ? 0.566 -0.854 13.902 1.00 68.88 191 ARG A O 1
ATOM 1628 N N . TRP A 1 192 ? -1.238 -1.972 14.639 1.00 66.88 192 TRP A N 1
ATOM 1629 C CA . TRP A 1 192 ? -1.653 -0.893 15.532 1.00 66.88 192 TRP A CA 1
ATOM 1630 C C . TRP A 1 192 ? -0.987 -1.082 16.878 1.00 66.88 192 TRP A C 1
ATOM 1632 O O . TRP A 1 192 ? -1.041 -2.169 17.457 1.00 66.88 192 TRP A O 1
ATOM 1642 N N . SER A 1 193 ? -0.388 -0.013 17.398 1.00 69.00 193 SER A N 1
ATOM 1643 C CA . SER A 1 193 ? -0.045 -0.003 18.810 1.00 69.00 193 SER A CA 1
ATOM 1644 C C . SER A 1 193 ? -1.333 0.017 19.643 1.00 69.00 193 SER A C 1
ATOM 1646 O O . SER A 1 193 ? -2.389 0.478 19.192 1.00 69.00 193 SER A O 1
ATOM 1648 N N . ILE A 1 194 ? -1.252 -0.462 20.885 1.00 69.19 194 ILE A N 1
ATOM 1649 C CA . ILE A 1 194 ? -2.359 -0.341 21.846 1.00 69.19 194 ILE A CA 1
ATOM 1650 C C . ILE A 1 194 ? -2.759 1.138 21.997 1.00 69.19 194 ILE A C 1
ATOM 1652 O O . ILE A 1 194 ? -3.945 1.451 22.054 1.00 69.19 194 ILE A O 1
ATOM 1656 N N . ALA A 1 195 ? -1.787 2.056 21.957 1.00 72.62 195 ALA A N 1
ATOM 1657 C CA . ALA A 1 195 ? -2.029 3.494 22.015 1.00 72.62 195 ALA A CA 1
ATOM 1658 C C . ALA A 1 195 ? -2.846 4.016 20.818 1.00 72.62 195 ALA A C 1
ATOM 1660 O O . ALA A 1 195 ? -3.745 4.832 21.004 1.00 72.62 195 ALA A O 1
ATOM 1661 N N . ASP A 1 196 ? -2.589 3.532 19.599 1.00 72.88 196 ASP A N 1
ATOM 1662 C CA . ASP A 1 196 ? -3.344 3.955 18.410 1.00 72.88 196 ASP A CA 1
ATOM 1663 C C . ASP A 1 196 ? -4.790 3.444 18.438 1.00 72.88 196 ASP A C 1
ATOM 1665 O O . ASP A 1 196 ? -5.713 4.178 18.081 1.00 72.88 196 ASP A O 1
ATOM 1669 N N . ARG A 1 197 ? -5.013 2.223 18.951 1.00 69.50 197 ARG A N 1
ATOM 1670 C CA . ARG A 1 197 ? -6.369 1.711 19.223 1.00 69.50 197 ARG A CA 1
ATOM 1671 C C . ARG A 1 197 ? -7.097 2.575 20.237 1.00 69.50 197 ARG A C 1
ATOM 1673 O O . ARG A 1 197 ? -8.244 2.938 19.996 1.00 69.50 197 ARG A O 1
ATOM 1680 N N . LEU A 1 198 ? -6.433 2.928 21.336 1.00 75.94 198 LEU A N 1
ATOM 1681 C CA . LEU A 1 198 ? -7.021 3.774 22.371 1.00 75.94 198 LEU A CA 1
ATOM 1682 C C . LEU A 1 198 ? -7.392 5.158 21.836 1.00 75.94 198 LEU A C 1
ATOM 1684 O O . LEU A 1 198 ? -8.472 5.636 22.156 1.00 75.94 198 LEU A O 1
ATOM 1688 N N . LYS A 1 199 ? -6.580 5.765 20.960 1.00 79.94 199 LYS A N 1
ATOM 1689 C CA . LYS A 1 199 ? -6.927 7.042 20.305 1.00 79.94 199 LYS A CA 1
ATOM 1690 C C . LYS A 1 199 ? -8.211 6.947 19.480 1.00 79.94 199 LYS A C 1
ATOM 1692 O O . LYS A 1 199 ? -9.041 7.848 19.533 1.00 79.94 199 LYS A O 1
ATOM 1697 N N . ILE A 1 200 ? -8.385 5.869 18.718 1.00 78.25 200 ILE A N 1
ATOM 1698 C CA . ILE A 1 200 ? -9.572 5.689 17.872 1.00 78.25 200 ILE A CA 1
ATOM 1699 C C . ILE A 1 200 ? -10.798 5.345 18.710 1.00 78.25 200 ILE A C 1
ATOM 1701 O O . ILE A 1 200 ? -11.852 5.941 18.511 1.00 78.25 200 ILE A O 1
ATOM 1705 N N . LEU A 1 201 ? -10.651 4.455 19.693 1.00 79.81 201 LEU A N 1
ATOM 1706 C CA . LEU A 1 201 ? -11.709 4.167 20.656 1.00 79.81 201 LEU A CA 1
ATOM 1707 C C . LEU A 1 201 ? -12.116 5.419 21.437 1.00 79.81 201 LEU A C 1
ATOM 1709 O O . LEU A 1 201 ? -13.301 5.602 21.686 1.00 79.81 201 LEU A O 1
ATOM 1713 N N . LYS A 1 202 ? -11.168 6.304 21.770 1.00 80.44 202 LYS A N 1
ATOM 1714 C CA . LYS A 1 202 ? -11.449 7.594 22.406 1.00 80.44 202 LYS A CA 1
ATOM 1715 C C . LYS A 1 202 ? -12.247 8.512 21.486 1.00 80.44 202 LYS A C 1
ATOM 1717 O O . LYS A 1 202 ? -13.238 9.070 21.928 1.00 80.44 202 LYS A O 1
ATOM 1722 N N . LYS A 1 203 ? -11.877 8.609 20.207 1.00 82.31 203 LYS A N 1
ATOM 1723 C CA . LYS A 1 203 ? -12.642 9.395 19.230 1.00 82.31 203 LYS A CA 1
ATOM 1724 C C . LYS A 1 203 ? -14.081 8.885 19.091 1.00 82.31 203 LYS A C 1
ATOM 1726 O O . LYS A 1 203 ? -15.006 9.683 19.146 1.00 82.31 203 LYS A O 1
ATOM 1731 N N . ILE A 1 204 ? -14.260 7.568 18.967 1.00 81.38 204 ILE A N 1
ATOM 1732 C CA . ILE A 1 204 ? -15.594 6.951 18.926 1.00 81.38 204 ILE A CA 1
ATOM 1733 C C . ILE A 1 204 ? -16.335 7.243 20.233 1.00 81.38 204 ILE A C 1
ATOM 1735 O O . ILE A 1 204 ? -17.484 7.647 20.191 1.00 81.38 204 ILE A O 1
ATOM 1739 N N . PHE A 1 205 ? -15.688 7.089 21.389 1.00 84.06 205 PHE A N 1
ATOM 1740 C CA . PHE A 1 205 ? -16.286 7.420 22.683 1.00 84.06 205 PHE A CA 1
ATOM 1741 C C . PHE A 1 205 ? -16.783 8.869 22.727 1.00 84.06 205 PHE A C 1
ATOM 1743 O O . PHE A 1 205 ? -17.919 9.100 23.122 1.00 84.06 205 PHE A O 1
ATOM 1750 N N . ASP A 1 206 ? -15.971 9.828 22.282 1.00 83.50 206 ASP A N 1
ATOM 1751 C CA . ASP A 1 206 ? -16.337 11.246 22.261 1.00 83.50 206 ASP A CA 1
ATOM 1752 C C . ASP A 1 206 ? -17.526 11.513 21.324 1.00 83.50 206 ASP A C 1
ATOM 1754 O O . ASP A 1 206 ? -18.462 12.213 21.703 1.00 83.50 206 ASP A O 1
ATOM 1758 N N . GLU A 1 207 ? -17.547 10.896 20.138 1.00 85.00 207 GLU A N 1
ATOM 1759 C CA . GLU A 1 207 ? -18.690 10.958 19.212 1.00 85.00 207 GLU A CA 1
ATOM 1760 C C . GLU A 1 207 ? -19.967 10.368 19.835 1.00 85.00 207 GLU A C 1
ATOM 1762 O O . GLU A 1 207 ? -21.050 10.929 19.686 1.00 85.00 207 GLU A O 1
ATOM 1767 N N . GLN A 1 208 ? -19.851 9.267 20.578 1.00 87.31 208 GLN A N 1
ATOM 1768 C CA . GLN A 1 208 ? -20.985 8.625 21.246 1.00 87.31 208 GLN A CA 1
ATOM 1769 C C . GLN A 1 208 ? -21.501 9.454 22.428 1.00 87.31 208 GLN A C 1
ATOM 1771 O O . GLN A 1 208 ? -22.707 9.492 22.657 1.00 87.31 208 GLN A O 1
ATOM 1776 N N . MET A 1 209 ? -20.630 10.162 23.155 1.00 85.50 209 MET A N 1
ATOM 1777 C CA . MET A 1 209 ? -21.073 11.090 24.203 1.00 85.50 209 MET A CA 1
ATOM 1778 C C . MET A 1 209 ? -21.874 12.259 23.620 1.00 85.50 209 MET A C 1
ATOM 1780 O O . MET A 1 209 ? -22.902 12.614 24.182 1.00 85.50 209 MET A O 1
ATOM 1784 N N . LEU A 1 210 ? -21.485 12.78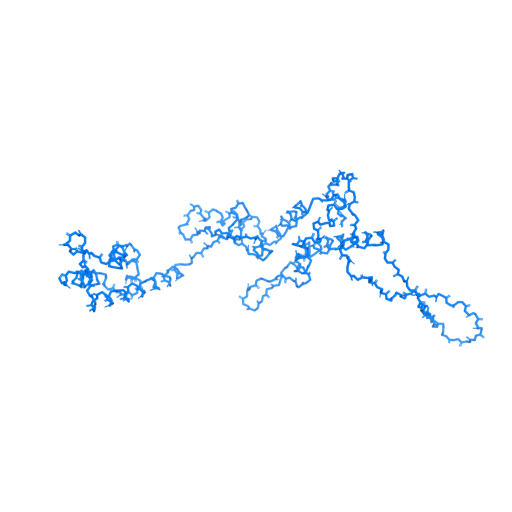3 22.452 1.00 86.75 210 LEU A N 1
ATOM 1785 C CA . LEU A 1 210 ? -22.269 13.816 21.760 1.00 86.75 210 LEU A CA 1
ATOM 1786 C C . LEU A 1 210 ? -23.664 13.316 21.356 1.00 86.75 210 LEU A C 1
ATOM 1788 O O . LEU A 1 210 ? -24.638 14.061 21.451 1.00 86.75 210 LEU A O 1
ATOM 1792 N N . ILE A 1 211 ? -23.775 12.055 20.922 1.00 84.88 211 ILE A N 1
ATOM 1793 C CA . ILE A 1 211 ? -25.077 11.431 20.646 1.00 84.88 211 ILE A CA 1
ATOM 1794 C C . ILE A 1 211 ? -25.900 11.343 21.934 1.00 84.88 211 ILE A C 1
ATOM 1796 O O . ILE A 1 211 ? -27.081 11.680 21.920 1.00 84.88 211 ILE A O 1
ATOM 1800 N N . LEU A 1 212 ? -25.295 10.933 23.053 1.00 85.25 212 LEU A N 1
ATOM 1801 C CA . LEU A 1 212 ? -25.992 10.864 24.337 1.00 85.25 212 LEU A CA 1
ATOM 1802 C C . LEU A 1 212 ? -26.522 12.236 24.778 1.00 85.25 212 LEU A C 1
ATOM 1804 O O . LEU A 1 212 ? -27.682 12.326 25.183 1.00 85.25 212 LEU A O 1
ATOM 1808 N N . ASP A 1 213 ? -25.708 13.286 24.659 1.00 85.56 213 ASP A N 1
ATOM 1809 C CA . ASP A 1 213 ? -26.101 14.659 24.985 1.00 85.56 213 ASP A CA 1
ATOM 1810 C C . ASP A 1 213 ? -27.295 15.094 24.122 1.00 85.56 213 ASP A C 1
ATOM 1812 O O . ASP A 1 213 ? -28.322 15.528 24.648 1.00 85.56 213 ASP A O 1
ATOM 1816 N N . TYR A 1 214 ? -27.228 14.856 22.808 1.00 86.06 214 TYR A N 1
ATOM 1817 C CA . TYR A 1 214 ? -28.331 15.133 21.885 1.00 86.06 214 TYR A CA 1
ATOM 1818 C C . TYR A 1 214 ? -29.622 14.387 22.258 1.00 86.06 214 TYR A C 1
ATOM 1820 O O . TYR A 1 214 ? -30.709 14.973 22.228 1.00 86.06 214 TYR A O 1
ATOM 1828 N N . LEU A 1 215 ? -29.523 13.103 22.614 1.00 84.81 215 LEU A N 1
ATOM 1829 C CA . LEU A 1 215 ? -30.671 12.293 23.032 1.00 84.81 215 LEU A CA 1
ATOM 1830 C C . LEU A 1 215 ? -31.253 12.769 24.367 1.00 84.81 215 LEU A C 1
ATOM 1832 O O . LEU A 1 215 ? -32.463 12.666 24.560 1.00 84.81 215 LEU A O 1
ATOM 1836 N N . SER A 1 216 ? -30.421 13.308 25.262 1.00 84.12 216 SER A N 1
ATOM 1837 C CA . SER A 1 216 ? -30.872 13.873 26.536 1.00 84.12 216 SER A CA 1
ATOM 1838 C C . SER A 1 216 ? -31.709 15.141 26.355 1.00 84.12 216 SER A C 1
ATOM 1840 O O . SER A 1 216 ? -32.694 15.329 27.065 1.00 84.12 216 SER A O 1
ATOM 1842 N N . GLU A 1 217 ? -31.368 15.970 25.366 1.00 85.56 217 GLU A N 1
ATOM 1843 C CA . GLU A 1 217 ? -32.077 17.218 25.070 1.00 85.56 217 GLU A CA 1
ATOM 1844 C C . GLU A 1 217 ? -33.329 16.994 24.212 1.00 85.56 217 GLU A C 1
ATOM 1846 O O . GLU A 1 217 ? -34.346 17.658 24.404 1.00 85.56 217 GLU A O 1
ATOM 1851 N N . ASN A 1 218 ? -33.268 16.056 23.259 1.00 83.06 218 ASN A N 1
ATOM 1852 C CA . ASN A 1 218 ? -34.281 15.901 22.206 1.00 83.06 218 ASN A CA 1
ATOM 1853 C C . ASN A 1 218 ? -35.137 14.632 22.340 1.00 83.06 218 ASN A C 1
ATOM 1855 O O . ASN A 1 218 ? -35.965 14.354 21.465 1.00 83.06 218 ASN A O 1
ATOM 1859 N N . GLY A 1 219 ? -34.914 13.840 23.391 1.00 81.81 219 GLY A N 1
ATOM 1860 C CA . GLY A 1 219 ? -35.565 12.556 23.633 1.00 81.81 219 GLY A CA 1
ATOM 1861 C C . GLY A 1 219 ? -35.072 11.434 22.711 1.00 81.81 219 GLY A C 1
ATOM 1862 O O . GLY A 1 219 ? -34.750 11.644 21.536 1.00 81.81 219 GLY A O 1
ATOM 1863 N N . ALA A 1 220 ? -35.050 10.206 23.237 1.00 81.44 220 ALA A N 1
ATOM 1864 C CA . ALA A 1 220 ? -34.595 9.015 22.510 1.00 81.44 220 ALA A CA 1
ATOM 1865 C C . ALA A 1 220 ? -35.670 8.347 21.636 1.00 81.44 220 ALA A C 1
ATOM 1867 O O . ALA A 1 220 ? -35.355 7.494 20.804 1.00 81.44 220 ALA A O 1
ATOM 1868 N N . TRP A 1 221 ? -36.927 8.750 21.805 1.00 82.06 221 TRP A N 1
ATOM 1869 C CA . TRP A 1 221 ? -38.087 8.149 21.160 1.00 82.06 221 TRP A CA 1
ATOM 1870 C C . TRP A 1 221 ? -38.695 9.104 20.138 1.00 82.06 221 TRP A C 1
ATOM 1872 O O . TRP A 1 221 ? -38.691 10.322 20.316 1.00 82.06 221 TRP A O 1
ATOM 1882 N N . THR A 1 222 ? -39.229 8.545 19.061 1.00 84.94 222 THR A N 1
ATOM 1883 C CA . THR A 1 222 ? -40.023 9.258 18.061 1.00 84.94 222 THR A CA 1
ATOM 1884 C C . THR A 1 222 ? -41.330 8.510 17.822 1.00 84.94 222 THR A C 1
ATOM 1886 O O . THR A 1 222 ? -41.368 7.285 17.922 1.00 84.94 222 THR A O 1
ATOM 1889 N N . LEU A 1 223 ? -42.414 9.234 17.545 1.00 81.38 223 LEU A N 1
ATOM 1890 C CA . LEU A 1 223 ? -43.705 8.621 17.240 1.00 81.38 223 LEU A CA 1
ATOM 1891 C C . LEU A 1 223 ? -43.691 8.120 15.793 1.00 81.38 223 LEU A C 1
ATOM 1893 O O . LEU A 1 223 ? -43.528 8.914 14.864 1.00 81.38 223 LEU A O 1
ATOM 1897 N N . ASP A 1 224 ? -43.884 6.819 15.602 1.00 82.12 224 ASP A N 1
ATOM 1898 C CA . ASP A 1 224 ? -44.133 6.253 14.284 1.00 82.12 224 ASP A CA 1
ATOM 1899 C C . ASP A 1 224 ? -45.613 6.437 13.932 1.00 82.12 224 ASP A C 1
ATOM 1901 O O . ASP A 1 224 ? -46.498 5.803 14.506 1.00 82.12 224 ASP A O 1
ATOM 1905 N N . GLN A 1 225 ? -45.882 7.331 12.980 1.00 80.38 225 GLN A N 1
ATOM 1906 C CA . GLN A 1 225 ? -47.238 7.654 12.529 1.00 80.38 225 GLN A CA 1
ATOM 1907 C C . GLN A 1 225 ? -47.919 6.496 11.788 1.00 80.38 225 GLN A C 1
ATOM 1909 O O . GLN A 1 225 ? -49.136 6.516 11.620 1.00 80.38 225 GLN A O 1
ATOM 1914 N N . SER A 1 226 ? -47.158 5.502 11.320 1.00 80.44 226 SER A N 1
ATOM 1915 C CA . SER A 1 226 ? -47.703 4.358 10.586 1.00 80.44 226 SER A CA 1
ATOM 1916 C C . SER A 1 226 ? -48.240 3.260 11.508 1.00 80.44 226 SER A C 1
ATOM 1918 O O . SER A 1 226 ? -49.195 2.572 11.149 1.00 80.44 226 SER A O 1
ATOM 1920 N N . THR A 1 227 ? -47.663 3.122 12.703 1.00 77.62 227 THR A N 1
ATOM 1921 C CA . THR A 1 227 ? -48.018 2.094 13.694 1.00 77.62 227 THR A CA 1
ATOM 1922 C C . THR A 1 227 ? -48.629 2.662 14.975 1.00 77.62 227 THR A C 1
ATOM 1924 O O . THR A 1 227 ? -49.010 1.884 15.847 1.00 77.62 227 THR A O 1
ATOM 1927 N N . ASP A 1 228 ? -48.721 3.992 15.090 1.00 76.69 228 ASP A N 1
ATOM 1928 C CA . ASP A 1 228 ? -49.186 4.730 16.274 1.00 76.69 228 ASP A CA 1
ATOM 1929 C C . ASP A 1 228 ? -48.453 4.301 17.560 1.00 76.69 228 ASP A C 1
ATOM 1931 O O . ASP A 1 228 ? -49.028 4.120 18.633 1.00 76.69 228 ASP A O 1
ATOM 1935 N N . SER A 1 229 ? -47.141 4.074 17.432 1.00 79.81 229 SER A N 1
ATOM 1936 C CA . SER A 1 229 ? -46.283 3.584 18.512 1.00 79.81 229 SER A CA 1
ATOM 1937 C C . SER A 1 229 ? -44.979 4.367 18.587 1.00 79.81 229 SER A C 1
ATOM 1939 O O . SER A 1 229 ? -44.417 4.748 17.562 1.00 79.81 229 SER A O 1
ATOM 1941 N N . TYR A 1 230 ? -44.445 4.555 19.792 1.00 80.56 230 TYR A N 1
ATOM 1942 C CA . TYR A 1 230 ? -43.123 5.153 19.971 1.00 80.56 230 TYR A CA 1
ATOM 1943 C C . TYR A 1 230 ? -42.017 4.153 19.625 1.00 80.56 230 TYR A C 1
ATOM 1945 O O . TYR A 1 230 ? -41.988 3.035 20.140 1.00 80.56 230 TYR A O 1
ATOM 1953 N N . VAL A 1 231 ? -41.083 4.582 18.779 1.00 84.38 231 VAL A N 1
ATOM 1954 C CA . VAL A 1 231 ? -39.916 3.805 18.349 1.00 84.38 231 VAL A CA 1
ATOM 1955 C C . VAL A 1 231 ? -38.644 4.573 18.704 1.00 84.38 231 VAL A C 1
ATOM 1957 O O . VAL A 1 231 ? -38.625 5.804 18.710 1.00 84.38 231 VAL A O 1
ATOM 1960 N N . LEU A 1 232 ? -37.574 3.853 19.033 1.00 82.81 232 LEU A N 1
ATOM 1961 C CA . LEU A 1 232 ? -36.258 4.449 19.262 1.00 82.81 232 LEU A CA 1
ATOM 1962 C C . LEU A 1 232 ? -35.735 5.100 17.979 1.00 82.81 232 LEU A C 1
ATOM 1964 O O . LEU A 1 232 ? -35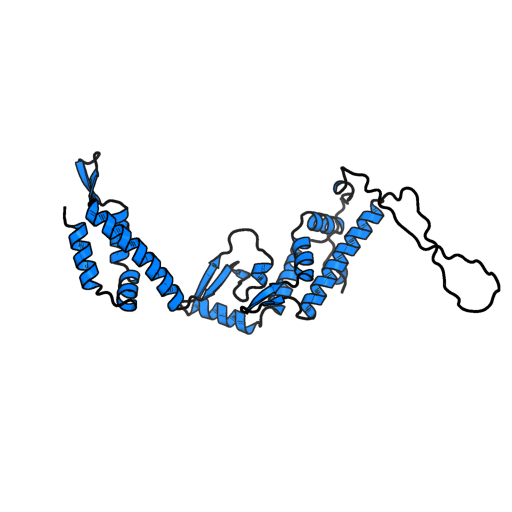.799 4.507 16.902 1.00 82.81 232 LEU A O 1
ATOM 1968 N N . LYS A 1 233 ? -35.166 6.298 18.111 1.00 83.38 233 LYS A N 1
ATOM 1969 C CA . LYS A 1 233 ? -34.399 6.928 17.031 1.00 83.38 233 LYS A CA 1
ATOM 1970 C C . LYS A 1 233 ? -33.192 6.052 16.673 1.00 83.38 233 LYS A C 1
ATOM 1972 O O . LYS A 1 233 ? -32.614 5.408 17.552 1.00 83.38 233 LYS A O 1
ATOM 1977 N N . THR A 1 234 ? -32.788 6.037 15.406 1.00 83.25 234 THR A N 1
ATOM 1978 C CA . THR A 1 234 ? -31.663 5.216 14.918 1.00 83.25 234 THR A CA 1
ATOM 1979 C C . THR A 1 234 ? -30.380 5.492 15.703 1.00 83.25 234 THR A C 1
ATOM 1981 O O . THR A 1 234 ? -29.685 4.568 16.111 1.00 83.25 234 THR A O 1
ATOM 1984 N N . GLU A 1 235 ? -30.126 6.760 16.019 1.00 79.44 235 GLU A N 1
ATOM 1985 C CA . GLU A 1 235 ? -28.981 7.215 16.803 1.00 79.44 235 GLU A CA 1
ATOM 1986 C C . GLU A 1 235 ? -28.993 6.636 18.226 1.00 79.44 235 GLU A C 1
ATOM 1988 O O . GLU A 1 235 ? -27.944 6.297 18.772 1.00 79.44 235 GLU A O 1
ATOM 1993 N N . ALA A 1 236 ? -30.180 6.463 18.819 1.00 81.62 236 ALA A N 1
ATOM 1994 C CA . ALA A 1 236 ? -30.331 5.827 20.124 1.00 81.62 236 ALA A CA 1
ATOM 1995 C C . ALA A 1 236 ? -30.046 4.322 20.061 1.00 81.62 236 ALA A C 1
ATOM 1997 O O . ALA A 1 236 ? -29.434 3.774 20.977 1.00 81.62 236 ALA A O 1
ATOM 1998 N N . VAL A 1 237 ? -30.449 3.649 18.979 1.00 81.62 237 VAL A N 1
ATOM 1999 C CA . VAL A 1 237 ? -30.157 2.223 18.769 1.00 81.62 237 VAL A CA 1
ATOM 2000 C C . VAL A 1 237 ? -28.654 1.996 18.609 1.00 81.62 237 VAL A C 1
ATOM 2002 O O . VAL A 1 237 ? -28.090 1.148 19.304 1.00 81.62 237 VAL A O 1
ATOM 2005 N N . ASP A 1 238 ? -27.996 2.782 17.756 1.00 79.19 238 ASP A N 1
ATOM 2006 C CA . ASP A 1 238 ? -26.553 2.687 17.516 1.00 79.19 238 ASP A CA 1
ATOM 2007 C C . ASP A 1 238 ? -25.748 2.971 18.791 1.00 79.19 238 ASP A C 1
ATOM 2009 O O . ASP A 1 238 ? -24.808 2.238 19.120 1.00 79.19 238 ASP A O 1
ATOM 2013 N N . TYR A 1 239 ? -26.173 3.971 19.567 1.00 84.00 239 TYR A N 1
ATOM 2014 C CA . TYR A 1 239 ? -25.577 4.284 20.860 1.00 84.00 239 TYR A CA 1
ATOM 2015 C C . TYR A 1 239 ? -25.716 3.134 21.870 1.00 84.00 239 TYR A C 1
ATOM 2017 O O . TYR A 1 239 ? -24.745 2.772 22.534 1.00 84.00 239 TYR A O 1
ATOM 2025 N N . ILE A 1 240 ? -26.897 2.511 21.981 1.00 82.75 240 ILE A N 1
ATOM 2026 C CA . ILE A 1 240 ? -27.119 1.364 22.881 1.00 82.75 240 ILE A CA 1
ATOM 2027 C C . ILE A 1 240 ? -26.214 0.191 22.492 1.00 82.75 240 ILE A C 1
ATOM 2029 O O . ILE A 1 240 ? -25.588 -0.422 23.361 1.00 82.75 240 ILE A O 1
ATOM 2033 N N . LEU A 1 241 ? -26.117 -0.118 21.196 1.00 80.94 241 LEU A N 1
ATOM 2034 C CA . LEU A 1 241 ? -25.238 -1.180 20.702 1.00 80.94 241 LEU A CA 1
ATOM 2035 C C . LEU A 1 241 ? -23.776 -0.904 21.064 1.00 80.94 241 LEU A C 1
ATOM 2037 O O . LEU A 1 241 ? -23.068 -1.807 21.520 1.00 80.94 241 LEU A O 1
ATOM 2041 N N . TRP A 1 242 ? -23.334 0.346 20.924 1.00 86.12 242 TRP A N 1
ATOM 2042 C CA . TRP A 1 242 ? -21.998 0.751 21.338 1.00 86.12 242 TRP A CA 1
ATOM 2043 C C . TRP A 1 242 ? -21.799 0.660 22.858 1.00 86.12 242 TRP A C 1
ATOM 2045 O O . TRP A 1 242 ? -20.780 0.125 23.300 1.00 86.12 242 TRP A O 1
ATOM 2055 N N . LEU A 1 243 ? -22.768 1.103 23.663 1.00 85.31 243 LEU A N 1
ATOM 2056 C CA . LEU A 1 243 ? -22.706 1.074 25.128 1.00 85.31 243 LEU A CA 1
ATOM 2057 C C . LEU A 1 243 ? -22.514 -0.355 25.658 1.00 85.31 243 LEU A C 1
ATOM 2059 O O . LEU A 1 243 ? -21.780 -0.573 26.617 1.00 85.31 243 LEU A O 1
ATOM 2063 N N . HIS A 1 244 ? -23.133 -1.342 25.005 1.00 83.38 244 HIS A N 1
ATOM 2064 C CA . HIS A 1 244 ? -22.987 -2.759 25.342 1.00 83.38 244 HIS A CA 1
ATOM 2065 C C . HIS A 1 244 ? -21.696 -3.411 24.820 1.00 83.38 244 HIS A C 1
ATOM 2067 O O . HIS A 1 244 ? -21.398 -4.553 25.187 1.00 83.38 244 HIS A O 1
ATOM 2073 N N . SER A 1 245 ? -20.923 -2.717 23.984 1.00 80.88 245 SER A N 1
ATOM 2074 C CA . SER A 1 245 ? -19.709 -3.262 23.381 1.00 80.88 245 SER A CA 1
ATOM 2075 C C . SER A 1 245 ? -18.552 -3.374 24.379 1.00 80.88 245 SER A C 1
ATOM 2077 O O . SER A 1 245 ? -18.395 -2.573 25.306 1.00 80.88 245 SER A O 1
ATOM 2079 N N . ASP A 1 246 ? -17.658 -4.335 24.144 1.00 77.44 246 ASP A N 1
ATOM 2080 C CA . ASP A 1 246 ? -16.410 -4.432 24.910 1.00 77.44 246 ASP A CA 1
ATOM 2081 C C . ASP A 1 246 ? -15.491 -3.226 24.669 1.00 77.44 246 ASP A C 1
ATOM 2083 O O . ASP A 1 246 ? -14.715 -2.854 25.548 1.00 77.44 246 ASP A O 1
ATOM 2087 N N . ALA A 1 247 ? -15.634 -2.554 23.522 1.00 76.56 247 ALA A N 1
ATOM 2088 C CA . ALA A 1 247 ? -14.954 -1.297 23.228 1.00 76.56 247 ALA A CA 1
ATOM 2089 C C . ALA A 1 247 ? -15.293 -0.203 24.256 1.00 76.56 247 ALA A C 1
ATOM 2091 O O . ALA A 1 247 ? -14.376 0.471 24.729 1.00 76.56 247 ALA A O 1
ATOM 2092 N N . CYS A 1 248 ? -16.565 -0.068 24.653 1.00 80.50 248 CYS A N 1
ATOM 2093 C CA . CYS A 1 248 ? -16.979 0.892 25.680 1.00 80.50 248 CYS A CA 1
ATOM 2094 C C . CYS A 1 248 ? -16.353 0.564 27.045 1.00 80.50 248 CYS A C 1
ATOM 2096 O O . CYS A 1 248 ? -15.815 1.442 27.714 1.00 80.50 248 CYS A O 1
ATOM 2098 N N . LYS A 1 249 ? -16.345 -0.710 27.453 1.00 82.75 249 LYS A N 1
ATOM 2099 C CA . LYS A 1 249 ? -15.739 -1.122 28.733 1.00 82.75 249 LYS A CA 1
ATOM 2100 C C . LYS A 1 249 ? -14.239 -0.834 28.768 1.00 82.75 249 LYS A C 1
ATOM 2102 O O . LYS A 1 249 ? -13.725 -0.303 29.752 1.00 82.75 249 LYS A O 1
ATOM 2107 N N . VAL A 1 250 ? -13.543 -1.175 27.682 1.00 77.81 250 VAL A N 1
ATOM 2108 C CA . VAL A 1 250 ? -12.096 -0.974 27.545 1.00 77.81 250 VAL A CA 1
ATOM 2109 C C . VAL A 1 250 ? -11.748 0.510 27.596 1.00 77.81 250 VAL A C 1
ATOM 2111 O O . VAL A 1 250 ? -10.823 0.882 28.315 1.00 77.81 250 VAL A O 1
ATOM 2114 N N . ILE A 1 251 ? -12.482 1.365 26.875 1.00 83.38 251 ILE A N 1
ATOM 2115 C CA . ILE A 1 251 ? -12.179 2.799 26.849 1.00 83.38 251 ILE A CA 1
ATOM 2116 C C . ILE A 1 251 ? -12.527 3.488 28.172 1.00 83.38 251 ILE A C 1
ATOM 2118 O O . ILE A 1 251 ? -11.747 4.320 28.634 1.00 83.38 251 ILE A O 1
ATOM 2122 N N . SER A 1 252 ? -13.624 3.090 28.829 1.00 81.56 252 SER A N 1
ATOM 2123 C CA . SER A 1 252 ? -13.974 3.586 30.162 1.00 81.56 252 SER A CA 1
ATOM 2124 C C . SER A 1 252 ? -12.878 3.258 31.172 1.00 81.56 252 SER A C 1
ATOM 2126 O O . SER A 1 252 ? -12.380 4.157 31.840 1.00 81.56 252 SER A O 1
ATOM 2128 N N . HIS A 1 253 ? -12.411 2.007 31.208 1.00 81.94 253 HIS A N 1
ATOM 2129 C CA . HIS A 1 253 ? -11.313 1.611 32.089 1.00 81.94 253 HIS A CA 1
ATOM 2130 C C . HIS A 1 253 ? -9.999 2.335 31.750 1.00 81.94 253 HIS A C 1
ATOM 2132 O O . HIS A 1 253 ? -9.308 2.817 32.643 1.00 81.94 253 HIS A O 1
ATOM 2138 N N . ALA A 1 254 ? -9.648 2.439 30.464 1.00 78.12 254 ALA A N 1
ATOM 2139 C CA . ALA A 1 254 ? -8.393 3.054 30.028 1.00 78.12 254 ALA A CA 1
ATOM 2140 C C . ALA A 1 254 ? -8.304 4.560 30.333 1.00 78.12 254 ALA A C 1
ATOM 2142 O O . ALA A 1 254 ? -7.208 5.060 30.572 1.00 78.12 254 ALA A O 1
ATOM 2143 N N . TYR A 1 255 ? -9.435 5.272 30.332 1.00 79.38 255 TYR A N 1
ATOM 2144 C CA . TYR A 1 255 ? -9.5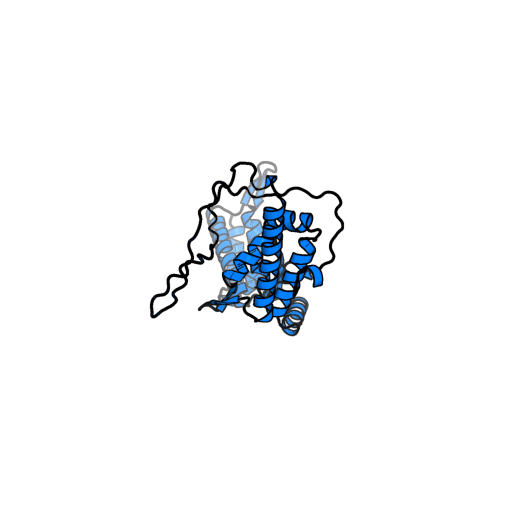02 6.712 30.612 1.00 79.38 255 TYR A CA 1
ATOM 2145 C C . TYR A 1 255 ? -10.050 7.043 32.011 1.00 79.38 255 TYR A C 1
ATOM 2147 O O . TYR A 1 255 ? -10.239 8.215 32.325 1.00 79.38 255 TYR A O 1
ATOM 2155 N N . GLY A 1 256 ? -10.274 6.037 32.863 1.00 80.44 256 GLY A N 1
ATOM 2156 C CA . GLY A 1 256 ? -10.691 6.226 34.256 1.00 80.44 256 GLY A CA 1
ATOM 2157 C C . GLY A 1 256 ? -12.166 6.594 34.457 1.00 80.44 256 GLY A C 1
ATOM 2158 O O . GLY A 1 256 ? -12.517 7.113 35.512 1.00 80.44 256 GLY A O 1
ATOM 2159 N N . PHE A 1 257 ? -13.035 6.336 33.478 1.00 82.19 257 PHE A N 1
ATOM 2160 C CA . PHE A 1 257 ? -14.482 6.485 33.638 1.00 82.19 257 PHE A CA 1
ATOM 2161 C C . PHE A 1 257 ? -15.087 5.263 34.337 1.00 82.19 257 PHE A C 1
ATOM 2163 O O . PHE A 1 257 ? -14.776 4.119 33.996 1.00 82.19 257 PHE A O 1
ATOM 2170 N N . ASP A 1 258 ? -16.023 5.497 35.258 1.00 85.38 258 ASP A N 1
ATOM 2171 C CA . ASP A 1 258 ? -16.845 4.429 35.824 1.00 85.38 258 ASP A CA 1
ATOM 2172 C C . ASP A 1 258 ? -17.887 3.977 34.788 1.00 85.38 258 ASP A C 1
ATOM 2174 O O . ASP A 1 258 ? -18.880 4.658 34.520 1.00 85.38 258 ASP A O 1
ATOM 2178 N N . TYR A 1 259 ? -17.646 2.806 34.195 1.00 85.88 259 TYR A N 1
ATOM 2179 C CA . TYR A 1 259 ? -18.551 2.201 33.219 1.00 85.88 259 TYR A CA 1
ATOM 2180 C C . TYR A 1 259 ? -19.945 1.925 33.804 1.00 85.88 259 TYR A C 1
ATOM 2182 O O . TYR A 1 259 ? -20.940 2.083 33.101 1.00 85.88 259 TYR A O 1
ATOM 2190 N N . GLY A 1 260 ? -20.052 1.544 35.081 1.00 84.69 260 GLY A N 1
ATOM 2191 C CA . GLY A 1 260 ? -21.341 1.303 35.731 1.00 84.69 260 GLY A CA 1
ATOM 2192 C C . GLY A 1 260 ? -22.156 2.588 35.871 1.00 84.69 260 GLY A C 1
ATOM 2193 O O . GLY A 1 260 ? -23.361 2.604 35.587 1.00 84.69 260 GLY A O 1
ATOM 2194 N N . LEU A 1 261 ? -21.493 3.685 36.242 1.00 86.31 261 LEU A N 1
ATOM 2195 C CA . LEU A 1 261 ? -22.116 5.007 36.299 1.00 86.31 261 LEU A CA 1
ATOM 2196 C C . LEU A 1 261 ? -22.544 5.492 34.907 1.00 86.31 261 LEU A C 1
ATOM 2198 O O . LEU A 1 261 ? -23.678 5.939 34.736 1.00 86.31 261 LEU A O 1
ATOM 2202 N N . LEU A 1 262 ? -21.682 5.345 33.897 1.00 84.81 262 LEU A N 1
ATOM 2203 C CA . LEU A 1 262 ? -22.010 5.690 32.512 1.00 84.81 262 LEU A CA 1
ATOM 2204 C C . LEU A 1 262 ? -23.220 4.891 32.014 1.00 84.81 262 LEU A C 1
ATOM 2206 O O . LEU A 1 262 ? -24.162 5.457 31.461 1.00 84.81 262 LEU A O 1
ATOM 2210 N N . PHE A 1 263 ? -23.229 3.581 32.257 1.00 86.00 263 PHE A N 1
ATOM 2211 C CA . PHE A 1 263 ? -24.289 2.682 31.814 1.00 86.00 263 PHE A CA 1
ATOM 2212 C C . PHE A 1 263 ? -25.638 3.017 32.463 1.00 86.00 263 PHE A C 1
ATOM 2214 O O . PHE A 1 263 ? -26.668 3.085 31.791 1.00 86.00 263 PHE A O 1
ATOM 2221 N N . SER A 1 264 ? -25.643 3.250 33.777 1.00 85.38 264 SER A N 1
ATOM 2222 C CA . SER A 1 264 ? -26.850 3.620 34.525 1.00 85.38 264 SER A CA 1
ATOM 2223 C C . SER A 1 264 ? -27.392 4.995 34.128 1.00 85.38 264 SER A C 1
ATOM 2225 O O . SER A 1 264 ? -28.599 5.119 33.915 1.00 85.38 264 SER A O 1
ATOM 2227 N N . THR A 1 265 ? -26.516 5.986 33.944 1.00 83.88 265 THR A N 1
ATOM 2228 C CA . THR A 1 265 ? -26.881 7.335 33.475 1.00 83.88 265 THR A CA 1
ATOM 2229 C C . THR A 1 265 ? -27.484 7.282 32.076 1.00 83.88 265 THR A C 1
ATOM 2231 O O . THR A 1 265 ? -28.570 7.804 31.842 1.00 83.88 265 THR A O 1
ATOM 2234 N N . SER A 1 266 ? -26.840 6.554 31.166 1.00 83.88 266 SER A N 1
ATOM 2235 C CA . SER A 1 266 ? -27.320 6.384 29.793 1.00 83.88 266 SER A CA 1
ATOM 2236 C C . SER A 1 266 ? -28.677 5.687 29.747 1.00 83.88 266 SER A C 1
ATOM 2238 O O . SER A 1 266 ? -29.589 6.116 29.047 1.00 83.88 266 SER A O 1
ATOM 2240 N N . LYS A 1 267 ? -28.857 4.642 30.564 1.00 83.62 267 LYS A N 1
ATOM 2241 C CA . LYS A 1 267 ? -30.141 3.950 30.704 1.00 83.62 267 LYS A CA 1
ATOM 2242 C C . LYS A 1 267 ? -31.228 4.869 31.257 1.00 83.62 267 LYS A C 1
ATOM 2244 O O . LYS A 1 267 ? -32.373 4.728 30.846 1.00 83.62 267 LYS A O 1
ATOM 2249 N N . ALA A 1 268 ? -30.897 5.772 32.179 1.00 81.94 268 ALA A N 1
ATOM 2250 C CA . ALA A 1 268 ? -31.843 6.754 32.698 1.00 81.94 268 ALA A CA 1
ATOM 2251 C C . ALA A 1 268 ? -32.246 7.769 31.621 1.00 81.94 268 ALA A C 1
ATOM 2253 O O . ALA A 1 268 ? -33.432 8.030 31.480 1.00 81.94 268 ALA A O 1
ATOM 2254 N N . ILE A 1 269 ? -31.299 8.264 30.819 1.00 77.62 269 ILE A N 1
ATOM 2255 C CA . ILE A 1 269 ? -31.563 9.183 29.698 1.00 77.62 269 ILE A CA 1
ATOM 2256 C C . ILE A 1 269 ? -32.452 8.522 28.637 1.00 77.62 269 ILE A C 1
ATOM 2258 O O . ILE A 1 269 ? -33.418 9.112 28.175 1.00 77.62 269 ILE A O 1
ATOM 2262 N N . ILE A 1 270 ? -32.176 7.263 28.297 1.00 76.69 270 ILE A N 1
ATOM 2263 C CA . ILE A 1 270 ? -32.942 6.523 27.283 1.00 76.69 270 ILE A CA 1
ATOM 2264 C C . ILE A 1 270 ? -34.333 6.112 27.802 1.00 76.69 270 ILE A C 1
ATOM 2266 O O . ILE A 1 270 ? -35.273 5.981 27.017 1.00 76.69 270 ILE A O 1
ATOM 2270 N N . LYS A 1 271 ? -34.477 5.890 29.119 1.00 72.69 271 LYS A N 1
ATOM 2271 C CA . LYS A 1 271 ? -35.758 5.543 29.760 1.00 72.69 271 LYS A CA 1
ATOM 2272 C C . LYS A 1 271 ? -36.617 6.743 30.147 1.00 72.69 271 LYS A C 1
ATOM 2274 O O . LYS A 1 271 ? -37.823 6.564 30.260 1.00 72.69 271 LYS A O 1
ATOM 2279 N N . ASN A 1 272 ? -36.029 7.905 30.421 1.00 55.25 272 ASN A N 1
ATOM 2280 C CA . ASN A 1 272 ? -36.779 9.122 30.713 1.00 55.25 272 ASN A CA 1
ATOM 2281 C C . ASN A 1 272 ? -37.279 9.720 29.398 1.00 55.25 272 ASN A C 1
ATOM 2283 O O . ASN A 1 272 ? -36.617 10.571 28.811 1.00 55.25 272 ASN A O 1
ATOM 2287 N N . ILE A 1 273 ? -38.422 9.198 28.949 1.00 46.16 273 ILE A N 1
ATOM 2288 C CA . ILE A 1 273 ? -39.656 9.878 28.515 1.00 46.16 273 ILE A CA 1
ATOM 2289 C C . ILE A 1 273 ? -40.684 8.765 28.300 1.00 46.16 273 ILE A C 1
ATOM 2291 O O . ILE A 1 273 ? -40.435 7.891 27.441 1.00 46.16 273 ILE A O 1
#